Protein 3TL1 (pdb70)

CATH classification: 3.30.530.20

Nearest PDB structures (foldseek):
  3tl1-assembly2_B  TM=9.961E-01  e=1.186E-31  Streptomyces coelicolor
  3tvr-assembly1_A  TM=9.740E-01  e=3.046E-32  Streptomyces coelicolor
  2kf2-assembly1_A  TM=8.271E-01  e=2.437E-26  Streptomyces coelicolor A3(2)
  2res-assembly1_A  TM=9.601E-01  e=1.548E-21  Streptomyces glaucescens
  2rez-assembly1_A  TM=9.717E-01  e=1.647E-21  Streptomyces glaucescens

Radius of gyration: 23.08 Å; Cα contacts (8 Å, |Δi|>4): 595; chains: 2; bounding box: 75×56×44 Å

Structure (mmCIF, N/CA/C/O backbone):
data_3TL1
#
_entry.id   3TL1
#
_cell.length_a   64.517
_cell.length_b   40.488
_cell.length_c   66.806
_cell.angle_alpha   90.00
_cell.angle_beta   102.03
_cell.angle_gamma   90.00
#
_symmetry.space_group_name_H-M   'P 1 21 1'
#
loop_
_entity.id
_entity.type
_entity.pdbx_description
1 polymer 'Polyketide cyclase'
2 non-polymer 6,7,9-trihydroxy-3-methyl-1H-benzo[g]isochromen-1-one
3 non-polymer GLYCEROL
4 water water
#
loop_
_atom_site.group_PDB
_atom_site.id
_atom_site.type_symbol
_atom_site.label_atom_id
_atom_site.label_alt_id
_atom_site.label_comp_id
_atom_site.label_asym_id
_atom_site.label_entity_id
_atom_site.label_seq_id
_atom_site.pdbx_PDB_ins_code
_atom_site.Cartn_x
_atom_site.Cartn_y
_atom_site.Cartn_z
_atom_site.occupancy
_atom_site.B_iso_or_equiv
_atom_site.auth_seq_id
_atom_site.auth_comp_id
_atom_site.auth_asym_id
_atom_site.auth_atom_id
_atom_site.pdbx_PDB_model_num
ATOM 1 N N . MET A 1 1 ? -5.782 -4.551 -13.542 1.00 48.22 1 MET A N 1
ATOM 2 C CA . MET A 1 1 ? -5.159 -4.952 -14.843 1.00 48.29 1 MET A CA 1
ATOM 3 C C . MET A 1 1 ? -5.690 -6.326 -15.281 1.00 47.08 1 MET A C 1
ATOM 4 O O . MET A 1 1 ? -6.023 -7.155 -14.432 1.00 48.62 1 MET A O 1
ATOM 9 N N . ALA A 1 2 ? -5.906 -6.542 -16.573 1.00 44.91 2 ALA A N 1
ATOM 10 C CA . ALA A 1 2 ? -6.380 -5.517 -17.464 1.00 42.18 2 ALA A CA 1
ATOM 11 C C . ALA A 1 2 ? -7.750 -6.104 -17.808 1.00 39.68 2 ALA A C 1
ATOM 12 O O . ALA A 1 2 ? -8.222 -7.067 -17.110 1.00 39.79 2 ALA A O 1
ATOM 14 N N . GLY A 1 3 ? -8.395 -5.560 -18.835 1.00 35.59 3 GLY A N 1
ATOM 15 C CA . GLY A 1 3 ? -9.796 -5.861 -19.122 1.00 30.39 3 GLY A CA 1
ATOM 16 C C . GLY A 1 3 ? -10.658 -5.841 -17.859 1.00 28.46 3 GLY A C 1
ATOM 17 O O . GLY A 1 3 ? -11.418 -6.771 -17.592 1.00 25.95 3 GLY A O 1
ATOM 18 N N . HIS A 1 4 ? -10.530 -4.785 -17.054 1.00 25.85 4 HIS A N 1
ATOM 19 C CA . HIS A 1 4 ? -11.300 -4.707 -15.821 1.00 24.25 4 HIS A CA 1
ATOM 20 C C . HIS A 1 4 ? -11.669 -3.247 -15.566 1.00 23.69 4 HIS A C 1
ATOM 21 O O . HIS A 1 4 ? -10.799 -2.354 -15.593 1.00 23.75 4 HIS A O 1
ATOM 28 N N . THR A 1 5 ? -12.966 -3.021 -15.381 1.00 22.08 5 THR A N 1
ATOM 29 C CA . THR A 1 5 ? -13.450 -1.703 -14.973 1.00 20.56 5 THR A CA 1
ATOM 30 C C . THR A 1 5 ? -14.227 -1.844 -13.667 1.00 20.43 5 THR A C 1
ATOM 31 O O . THR A 1 5 ? -14.895 -2.856 -13.418 1.00 19.30 5 THR A O 1
ATOM 35 N N . ASP A 1 6 ? -14.099 -0.846 -12.820 1.00 20.09 6 ASP A N 1
ATOM 36 C CA . ASP A 1 6 ? -14.787 -0.868 -11.535 1.00 21.56 6 ASP A CA 1
ATOM 37 C C . ASP A 1 6 ? -15.128 0.594 -11.230 1.00 21.48 6 ASP A C 1
ATOM 38 O O . ASP A 1 6 ? -14.244 1.381 -10.933 1.00 22.18 6 ASP A O 1
ATOM 43 N N . ASN A 1 7 ? -16.414 0.919 -11.305 1.00 19.99 7 ASN A N 1
ATOM 44 C CA . ASN A 1 7 ? -16.906 2.283 -11.107 1.00 20.47 7 ASN A CA 1
ATOM 45 C C . ASN A 1 7 ? -18.086 2.299 -10.138 1.00 21.68 7 ASN A C 1
ATOM 46 O O . ASN A 1 7 ? -18.896 1.367 -10.126 1.00 23.11 7 ASN A O 1
ATOM 51 N N . GLU A 1 8 ? -18.181 3.365 -9.336 1.00 22.32 8 GLU A N 1
ATOM 52 C CA . GLU A 1 8 ? -19.268 3.505 -8.385 1.00 22.52 8 GLU A CA 1
ATOM 53 C C . GLU A 1 8 ? -19.721 4.947 -8.256 1.00 22.09 8 GLU A C 1
ATOM 54 O O . GLU A 1 8 ? -18.936 5.879 -8.467 1.00 21.95 8 GLU A O 1
ATOM 60 N N . ILE A 1 9 ? -20.971 5.111 -7.848 1.00 20.51 9 ILE A N 1
ATOM 61 C CA . ILE A 1 9 ? -21.554 6.420 -7.593 1.00 20.69 9 ILE A CA 1
ATOM 62 C C . ILE A 1 9 ? -22.472 6.272 -6.388 1.00 21.40 9 ILE A C 1
ATOM 63 O O . ILE A 1 9 ? -23.055 5.205 -6.164 1.00 20.95 9 ILE A O 1
ATOM 68 N N . THR A 1 10 ? -22.593 7.342 -5.615 1.00 22.00 10 THR A N 1
ATOM 69 C CA . THR A 1 10 ? -23.559 7.402 -4.523 1.00 22.78 10 THR A CA 1
ATOM 70 C C . THR A 1 10 ? -24.696 8.305 -5.005 1.00 22.29 10 THR A C 1
ATOM 71 O O . THR A 1 10 ? -24.472 9.395 -5.543 1.00 22.90 10 THR A O 1
ATOM 75 N N . ILE A 1 11 ? -25.910 7.829 -4.814 1.00 20.80 11 ILE A N 1
ATOM 76 C CA . ILE A 1 11 ? -27.121 8.497 -5.247 1.00 21.11 11 ILE A CA 1
ATOM 77 C C . ILE A 1 11 ? -27.944 8.772 -3.993 1.00 21.69 11 ILE A C 1
ATOM 78 O O . ILE A 1 11 ? -28.181 7.851 -3.202 1.00 20.42 11 ILE A O 1
ATOM 83 N N . ALA A 1 12 ? -28.322 10.038 -3.780 1.00 22.64 12 ALA A N 1
ATOM 84 C CA . ALA A 1 12 ? -29.012 10.419 -2.546 1.00 23.31 12 ALA A CA 1
ATOM 85 C C . ALA A 1 12 ? -30.515 10.153 -2.670 1.00 23.41 12 ALA A C 1
ATOM 86 O O . ALA A 1 12 ? -31.330 11.063 -2.738 1.00 24.61 12 ALA A O 1
ATOM 88 N N . ALA A 1 13 ? -30.847 8.869 -2.712 1.00 22.76 13 ALA A N 1
ATOM 89 C CA . ALA A 1 13 ? -32.202 8.389 -2.871 1.00 23.48 13 ALA A CA 1
ATOM 90 C C . ALA A 1 13 ? -32.268 7.023 -2.228 1.00 24.00 13 ALA A C 1
ATOM 91 O O . ALA A 1 13 ? -31.218 6.356 -2.072 1.00 23.36 13 ALA A O 1
ATOM 93 N N . PRO A 1 14 ? -33.478 6.575 -1.826 1.00 25.15 14 PRO A N 1
ATOM 94 C CA . PRO A 1 14 ? -33.493 5.267 -1.191 1.00 26.07 14 PRO A CA 1
ATOM 95 C C . PRO A 1 14 ? -33.270 4.098 -2.157 1.00 26.08 14 PRO A C 1
ATOM 96 O O . PRO A 1 14 ? -33.498 4.220 -3.381 1.00 24.66 14 PRO A O 1
ATOM 100 N N . MET A 1 15 ? -32.799 2.993 -1.591 1.00 25.74 15 MET A N 1
ATOM 101 C CA . MET A 1 15 ? -32.525 1.775 -2.354 1.00 26.35 15 MET A CA 1
ATOM 102 C C . MET A 1 15 ? -33.664 1.380 -3.313 1.00 25.81 15 MET A C 1
ATOM 103 O O . MET A 1 15 ? -33.407 1.078 -4.490 1.00 24.69 15 MET A O 1
ATOM 108 N N . GLU A 1 16 ? -34.913 1.356 -2.833 1.00 26.55 16 GLU A N 1
ATOM 109 C CA . GLU A 1 16 ? -36.028 0.896 -3.676 1.00 27.98 16 GLU A CA 1
ATOM 110 C C . GLU A 1 16 ? -36.119 1.698 -4.981 1.00 26.76 16 GLU A C 1
ATOM 111 O O . GLU A 1 16 ? -36.164 1.120 -6.076 1.00 26.74 16 GLU A O 1
ATOM 117 N N . LEU A 1 17 ? -36.152 3.029 -4.856 1.00 24.71 17 LEU A N 1
ATOM 118 C CA . LEU A 1 17 ? -36.180 3.908 -6.034 1.00 24.16 17 LEU A CA 1
ATOM 119 C C . LEU A 1 17 ? -34.975 3.700 -6.963 1.00 23.39 17 LEU A C 1
ATOM 120 O O . LEU A 1 17 ? -35.164 3.635 -8.170 1.00 23.40 17 LEU A O 1
ATOM 125 N N . VAL A 1 18 ? -33.761 3.600 -6.405 1.00 23.20 18 VAL A N 1
ATOM 126 C CA . VAL A 1 18 ? -32.546 3.504 -7.232 1.00 21.96 18 VAL A CA 1
ATOM 127 C C . VAL A 1 18 ? -32.579 2.181 -7.964 1.00 21.85 18 VAL A C 1
ATOM 128 O O . VAL A 1 18 ? -32.348 2.123 -9.183 1.00 22.22 18 VAL A O 1
ATOM 132 N N . TRP A 1 19 ? -32.863 1.126 -7.226 1.00 21.11 19 TRP A N 1
ATOM 133 C CA . TRP A 1 19 ? -33.009 -0.214 -7.827 1.00 22.16 19 TRP A CA 1
ATOM 134 C C . TRP A 1 19 ? -34.065 -0.250 -8.925 1.00 22.45 19 TRP A C 1
ATOM 135 O O . TRP A 1 19 ? -33.792 -0.727 -10.040 1.00 22.75 19 TRP A O 1
ATOM 146 N N . ASN A 1 20 ? -35.273 0.242 -8.639 1.00 23.30 20 ASN A N 1
ATOM 147 C CA . ASN A 1 20 ? -36.363 0.195 -9.641 1.00 24.34 20 ASN A CA 1
ATOM 148 C C . ASN A 1 20 ? -36.032 0.965 -10.907 1.00 24.55 20 ASN A C 1
ATOM 149 O O . ASN A 1 20 ? -36.218 0.457 -12.008 1.00 24.10 20 ASN A O 1
ATOM 154 N N . MET A 1 21 ? -35.552 2.196 -10.752 1.00 24.36 21 MET A N 1
ATOM 155 C CA . MET A 1 21 ? -35.301 3.041 -11.905 1.00 25.40 21 MET A CA 1
ATOM 156 C C . MET A 1 21 ? -34.154 2.485 -12.765 1.00 24.22 21 MET A C 1
ATOM 157 O O . MET A 1 21 ? -34.274 2.454 -13.997 1.00 23.94 21 MET A O 1
ATOM 162 N N . THR A 1 22 ? -33.089 2.009 -12.130 1.00 21.68 22 THR A N 1
ATOM 163 C CA . THR A 1 22 ? -31.911 1.528 -12.870 1.00 22.15 22 THR A CA 1
ATOM 164 C C . THR A 1 22 ? -32.150 0.167 -13.527 1.00 22.90 22 THR A C 1
ATOM 165 O O . THR A 1 22 ? -31.448 -0.200 -14.476 1.00 21.74 22 THR A O 1
ATOM 169 N N . ASN A 1 23 ? -33.113 -0.588 -13.006 1.00 22.86 23 ASN A N 1
ATOM 170 C CA . ASN A 1 23 ? -33.423 -1.886 -13.591 1.00 25.10 23 ASN A CA 1
ATOM 171 C C . ASN A 1 23 ? -34.649 -1.869 -14.498 1.00 25.79 23 ASN A C 1
ATOM 172 O O . ASN A 1 23 ? -35.088 -2.921 -14.974 1.00 26.83 23 ASN A O 1
ATOM 177 N N . ASP A 1 24 ? -35.190 -0.680 -14.760 1.00 26.93 24 ASP A N 1
ATOM 178 C CA . ASP A 1 24 ? -36.347 -0.536 -15.665 1.00 29.15 24 ASP A CA 1
ATOM 179 C C . ASP A 1 24 ? -35.812 -0.362 -17.078 1.00 29.47 24 ASP A C 1
ATOM 180 O O . ASP A 1 24 ? -35.790 0.756 -17.617 1.00 28.88 24 ASP A O 1
ATOM 185 N N . ILE A 1 25 ? -35.407 -1.475 -17.675 1.00 30.41 25 ILE A N 1
ATOM 186 C CA . ILE A 1 25 ? -34.574 -1.397 -18.888 1.00 32.22 25 ILE A CA 1
ATOM 187 C C . ILE A 1 25 ? -35.276 -0.801 -20.123 1.00 32.72 25 ILE A C 1
ATOM 188 O O . ILE A 1 25 ? -34.645 -0.116 -20.925 1.00 32.71 25 ILE A O 1
ATOM 193 N N . GLU A 1 26 ? -36.571 -1.050 -20.258 1.00 34.14 26 GLU A N 1
ATOM 194 C CA . GLU A 1 26 ? -37.347 -0.422 -21.344 1.00 36.31 26 GLU A CA 1
ATOM 195 C C . GLU A 1 26 ? -37.366 1.105 -21.241 1.00 35.58 26 GLU A C 1
ATOM 196 O O . GLU A 1 26 ? -37.576 1.799 -22.241 1.00 36.12 26 GLU A O 1
ATOM 202 N N . LYS A 1 27 ? -37.122 1.633 -20.043 1.00 34.36 27 LYS A N 1
ATOM 203 C CA . LYS A 1 27 ? -36.972 3.080 -19.904 1.00 33.13 27 LYS A CA 1
ATOM 204 C C . LYS A 1 27 ? -35.525 3.564 -19.911 1.00 31.07 27 LYS A C 1
ATOM 205 O O . LYS A 1 27 ? -35.287 4.760 -19.780 1.00 29.57 27 LYS A O 1
ATOM 211 N N . TRP A 1 28 ? -34.565 2.650 -20.112 1.00 28.74 28 TRP A N 1
ATOM 212 C CA . TRP A 1 28 ? -33.156 3.063 -20.239 1.00 27.46 28 TRP A CA 1
ATOM 213 C C . TRP A 1 28 ? -32.899 4.186 -21.252 1.00 27.49 28 TRP A C 1
ATOM 214 O O . TRP A 1 28 ? -32.102 5.063 -20.968 1.00 27.74 28 TRP A O 1
ATOM 225 N N . PRO A 1 29 ? -33.542 4.143 -22.445 1.00 27.97 29 PRO A N 1
ATOM 226 C CA . PRO A 1 29 ? -33.286 5.218 -23.393 1.00 28.84 29 PRO A CA 1
ATOM 227 C C . PRO A 1 29 ? -33.629 6.605 -22.812 1.00 29.39 29 PRO A C 1
ATOM 228 O O . PRO A 1 29 ? -33.098 7.589 -23.261 1.00 29.79 29 PRO A O 1
ATOM 232 N N . GLY A 1 30 ? -34.534 6.679 -21.841 1.00 29.90 30 GLY A N 1
ATOM 233 C CA . GLY A 1 30 ? -34.867 7.979 -21.225 1.00 30.82 30 GLY A CA 1
ATOM 234 C C . GLY A 1 30 ? -33.978 8.336 -20.032 1.00 31.21 30 GLY A C 1
ATOM 235 O O . GLY A 1 30 ? -33.967 9.497 -19.597 1.00 32.76 30 GLY A O 1
ATOM 236 N N . LEU A 1 31 ? -33.287 7.341 -19.469 1.00 29.45 31 LEU A N 1
ATOM 237 C CA . LEU A 1 31 ? -32.459 7.530 -18.266 1.00 28.96 31 LEU A CA 1
ATOM 238 C C . LEU A 1 31 ? -30.964 7.646 -18.606 1.00 27.75 31 LEU A C 1
ATOM 239 O O . LEU A 1 31 ? -30.254 8.544 -18.122 1.00 26.77 31 LEU A O 1
ATOM 244 N N . PHE A 1 32 ? -30.475 6.691 -19.396 1.00 26.87 32 PHE A N 1
ATOM 245 C CA . PHE A 1 32 ? -29.139 6.778 -19.931 1.00 25.85 32 PHE A CA 1
ATOM 246 C C . PHE A 1 32 ? -29.183 7.777 -21.081 1.00 25.28 32 PHE A C 1
ATOM 247 O O . PHE A 1 32 ? -30.256 8.041 -21.623 1.00 26.24 32 PHE A O 1
ATOM 255 N N . SER A 1 33 ? -28.026 8.304 -21.459 1.00 25.14 33 SER A N 1
ATOM 256 C CA . SER A 1 33 ? -27.900 9.059 -22.692 1.00 26.61 33 SER A CA 1
ATOM 257 C C . SER A 1 33 ? -27.041 8.363 -23.717 1.00 26.66 33 SER A C 1
ATOM 258 O O . SER A 1 33 ? -26.922 8.878 -24.836 1.00 27.17 33 SER A O 1
ATOM 261 N N . GLU A 1 34 ? -26.468 7.203 -23.389 1.00 25.84 34 GLU A N 1
ATOM 262 C CA . GLU A 1 34 ? -25.538 6.554 -24.352 1.00 26.26 34 GLU A CA 1
ATOM 263 C C . GLU A 1 34 ? -26.182 5.608 -25.390 1.00 25.69 34 GLU A C 1
ATOM 264 O O . GLU A 1 34 ? -25.521 5.205 -26.347 1.00 25.48 34 GLU A O 1
ATOM 270 N N . TYR A 1 35 ? -27.451 5.252 -25.225 1.00 25.23 35 TYR A N 1
ATOM 271 C CA . TYR A 1 35 ? -28.074 4.269 -26.145 1.00 25.88 35 TYR A CA 1
ATOM 272 C C . TYR A 1 35 ? -29.041 4.917 -27.110 1.00 26.87 35 TYR A C 1
ATOM 273 O O . TYR A 1 35 ? -29.935 5.677 -26.687 1.00 27.63 35 TYR A O 1
ATOM 282 N N . ALA A 1 36 ? -28.853 4.605 -28.393 1.00 26.09 36 ALA A N 1
ATOM 283 C CA . ALA A 1 36 ? -29.823 4.931 -29.431 1.00 27.46 36 ALA A CA 1
ATOM 284 C C . ALA A 1 36 ? -31.091 4.163 -29.177 1.00 27.25 36 ALA A C 1
ATOM 285 O O . ALA A 1 36 ? -32.179 4.690 -29.379 1.00 29.31 36 ALA A O 1
ATOM 287 N N . SER A 1 37 ? -30.971 2.917 -28.722 1.00 26.98 37 SER A N 1
ATOM 288 C CA . SER A 1 37 ? -32.145 2.111 -28.455 1.00 26.73 37 SER A CA 1
ATOM 289 C C . SER A 1 37 ? -31.872 0.900 -27.547 1.00 26.15 37 SER A C 1
ATOM 290 O O . SER A 1 37 ? -30.747 0.428 -27.445 1.00 25.21 37 SER A O 1
ATOM 293 N N . VAL A 1 38 ? -32.934 0.416 -26.916 1.00 26.62 38 VAL A N 1
ATOM 294 C CA . VAL A 1 38 ? -32.908 -0.770 -26.046 1.00 28.12 38 VAL A CA 1
ATOM 295 C C . VAL A 1 38 ? -34.151 -1.569 -26.400 1.00 29.83 38 VAL A C 1
ATOM 296 O O . VAL A 1 38 ? -35.247 -1.055 -26.310 1.00 29.90 38 VAL A O 1
ATOM 300 N N . GLU A 1 39 ? -33.985 -2.819 -26.809 1.00 30.32 39 GLU A N 1
ATOM 301 C CA . GLU A 1 39 ? -35.127 -3.663 -27.099 1.00 32.27 39 GLU A CA 1
ATOM 302 C C . GLU A 1 39 ? -35.080 -4.901 -26.254 1.00 31.24 39 GLU A C 1
ATOM 303 O O . GLU A 1 39 ? -34.079 -5.611 -26.249 1.00 30.92 39 GLU A O 1
ATOM 309 N N . VAL A 1 40 ? -36.174 -5.191 -25.565 1.00 31.36 40 VAL A N 1
ATOM 310 C CA . VAL A 1 40 ? -36.248 -6.439 -24.804 1.00 31.00 40 VAL A CA 1
ATOM 311 C C . VAL A 1 40 ? -36.676 -7.521 -25.783 1.00 31.79 40 VAL A C 1
ATOM 312 O O . VAL A 1 40 ? -37.725 -7.402 -26.392 1.00 32.34 40 VAL A O 1
ATOM 316 N N . LEU A 1 41 ? -35.859 -8.557 -25.937 1.00 32.35 41 LEU A N 1
ATOM 317 C CA . LEU A 1 41 ? -36.104 -9.612 -26.934 1.00 33.61 41 LEU A CA 1
ATOM 318 C C . LEU A 1 41 ? -36.773 -10.826 -26.321 1.00 35.46 41 LEU A C 1
ATOM 319 O O . LEU A 1 41 ? -37.434 -11.603 -27.021 1.00 34.75 41 LEU A O 1
ATOM 324 N N . GLY A 1 42 ? -36.604 -10.992 -25.012 1.00 36.91 42 GLY A N 1
ATOM 325 C CA . GLY A 1 42 ? -37.208 -12.123 -24.329 1.00 39.67 42 GLY A CA 1
ATOM 326 C C . GLY A 1 42 ? -37.060 -12.023 -22.842 1.00 41.52 42 GLY A C 1
ATOM 327 O O . GLY A 1 42 ? -36.226 -11.263 -22.336 1.00 40.70 42 GLY A O 1
ATOM 328 N N . ARG A 1 43 ? -37.895 -12.790 -22.143 1.00 43.58 43 ARG A N 1
ATOM 329 C CA . ARG A 1 43 ? -37.736 -13.013 -20.712 1.00 46.60 43 ARG A CA 1
ATOM 330 C C . ARG A 1 43 ? -38.095 -14.458 -20.447 1.00 47.78 43 ARG A C 1
ATOM 331 O O . ARG A 1 43 ? -39.224 -14.866 -20.702 1.00 48.23 43 ARG A O 1
ATOM 339 N N . ASP A 1 44 ? -37.154 -15.245 -19.949 1.00 49.40 44 ASP A N 1
ATOM 340 C CA . ASP A 1 44 ? -37.581 -16.475 -19.314 1.00 51.20 44 ASP A CA 1
ATOM 341 C C . ASP A 1 44 ? -38.081 -16.025 -17.922 1.00 51.74 44 ASP A C 1
ATOM 342 O O . ASP A 1 44 ? -38.500 -14.863 -17.785 1.00 52.37 44 ASP A O 1
ATOM 347 N N . ASP A 1 45 ? -38.090 -16.878 -16.903 1.00 52.04 45 ASP A N 1
ATOM 348 C CA . ASP A 1 45 ? -38.555 -16.401 -15.589 1.00 52.23 45 ASP A CA 1
ATOM 349 C C . ASP A 1 45 ? -37.710 -15.229 -15.059 1.00 51.37 45 ASP A C 1
ATOM 350 O O . ASP A 1 45 ? -38.227 -14.133 -14.795 1.00 51.53 45 ASP A O 1
ATOM 355 N N . ASP A 1 46 ? -36.406 -15.464 -14.952 1.00 49.94 46 ASP A N 1
ATOM 356 C CA . ASP A 1 46 ? -35.502 -14.593 -14.211 1.00 48.18 46 ASP A CA 1
ATOM 357 C C . ASP A 1 46 ? -34.569 -13.780 -15.120 1.00 45.86 46 ASP A C 1
ATOM 358 O O . ASP A 1 46 ? -34.083 -12.694 -14.748 1.00 45.54 46 ASP A O 1
ATOM 363 N N . LYS A 1 47 ? -34.330 -14.327 -16.306 1.00 42.11 47 LYS A N 1
ATOM 364 C CA . LYS A 1 47 ? -33.281 -13.839 -17.188 1.00 39.79 47 LYS A CA 1
ATOM 365 C C . LYS A 1 47 ? -33.908 -13.059 -18.314 1.00 37.22 47 LYS A C 1
ATOM 366 O O . LYS A 1 47 ? -34.782 -13.573 -19.020 1.00 37.45 47 LYS A O 1
ATOM 372 N N . VAL A 1 48 ? -33.455 -11.821 -18.485 1.00 34.97 48 VAL A N 1
ATOM 373 C CA . VAL A 1 48 ? -33.954 -10.945 -19.534 1.00 31.40 48 VAL A CA 1
ATOM 374 C C . VAL A 1 48 ? -32.899 -10.760 -20.638 1.00 30.11 48 VAL A C 1
ATOM 375 O O . VAL A 1 48 ? -31.757 -10.396 -20.368 1.00 29.50 48 VAL A O 1
ATOM 379 N N . THR A 1 49 ? -33.315 -11.017 -21.875 1.00 28.53 49 THR A N 1
ATOM 380 C CA . THR A 1 49 ? -32.462 -10.904 -23.052 1.00 27.12 49 THR A CA 1
ATOM 381 C C . THR A 1 49 ? -32.881 -9.641 -23.806 1.00 26.54 49 THR A C 1
ATOM 382 O O . THR A 1 49 ? -34.064 -9.395 -24.035 1.00 26.23 49 THR A O 1
ATOM 386 N N . PHE A 1 50 ? -31.898 -8.844 -24.186 1.00 25.06 50 PHE A N 1
ATOM 387 C CA . PHE A 1 50 ? -32.171 -7.535 -24.730 1.00 25.41 50 PHE A CA 1
ATOM 388 C C . PHE A 1 50 ? -31.040 -7.076 -25.648 1.00 24.03 50 PHE A C 1
ATOM 389 O O . PHE A 1 50 ? -29.887 -7.473 -25.491 1.00 25.18 50 PHE A O 1
ATOM 397 N N . ARG A 1 51 ? -31.400 -6.233 -26.599 1.00 24.49 51 ARG A N 1
ATOM 398 C CA . ARG A 1 51 ? -30.415 -5.647 -27.521 1.00 23.57 51 ARG A CA 1
ATOM 399 C C . ARG A 1 51 ? -30.141 -4.192 -27.173 1.00 23.54 51 ARG A C 1
ATOM 400 O O . ARG A 1 51 ? -31.061 -3.397 -26.961 1.00 22.68 51 ARG A O 1
ATOM 408 N N . LEU A 1 52 ? -28.862 -3.870 -27.051 1.00 21.74 52 LEU A N 1
ATOM 409 C CA . LEU A 1 52 ? -28.461 -2.476 -26.878 1.00 22.04 52 LEU A CA 1
ATOM 410 C C . LEU A 1 52 ? -27.821 -1.969 -28.137 1.00 21.90 52 LEU A C 1
ATOM 411 O O . LEU A 1 52 ? -27.030 -2.673 -28.754 1.00 22.92 52 LEU A O 1
ATOM 416 N N . THR A 1 53 ? -28.116 -0.721 -28.475 1.00 21.37 53 THR A N 1
ATOM 417 C CA . THR A 1 53 ? -27.463 -0.055 -29.589 1.00 21.37 53 THR A CA 1
ATOM 418 C C . THR A 1 53 ? -26.980 1.299 -29.105 1.00 21.17 53 THR A C 1
ATOM 419 O O . THR A 1 53 ? -27.772 2.102 -28.627 1.00 22.45 53 THR A O 1
ATOM 423 N N . MET A 1 54 ? -25.679 1.523 -29.185 1.00 21.19 54 MET A N 1
ATOM 424 C CA . MET A 1 54 ? -25.095 2.783 -28.734 1.00 22.30 54 MET A CA 1
ATOM 425 C C . MET A 1 54 ? -25.203 3.846 -29.804 1.00 22.53 54 MET A C 1
ATOM 426 O O . MET A 1 54 ? -25.361 3.527 -30.988 1.00 22.21 54 MET A O 1
ATOM 431 N N . HIS A 1 55 ? -25.119 5.112 -29.390 1.00 22.51 55 HIS A N 1
ATOM 432 C CA . HIS A 1 55 ? -24.893 6.189 -30.343 1.00 22.19 55 HIS A CA 1
ATOM 433 C C . HIS A 1 55 ? -23.484 6.016 -30.969 1.00 22.83 55 HIS A C 1
ATOM 434 O O . HIS A 1 55 ? -22.623 5.350 -30.372 1.00 21.58 55 HIS A O 1
ATOM 441 N N . PRO A 1 56 ? -23.245 6.602 -32.171 1.00 22.38 56 PRO A N 1
ATOM 442 C CA . PRO A 1 56 ? -21.939 6.402 -32.815 1.00 23.71 56 PRO A CA 1
ATOM 443 C C . PRO A 1 56 ? -20.739 6.760 -31.952 1.00 24.89 56 PRO A C 1
ATOM 444 O O . PRO A 1 56 ? -20.778 7.756 -31.221 1.00 25.63 56 PRO A O 1
ATOM 448 N N . ASP A 1 57 ? -19.702 5.931 -32.003 1.00 26.17 57 ASP A N 1
ATOM 449 C CA . ASP A 1 57 ? -18.492 6.185 -31.211 1.00 27.94 57 ASP A CA 1
ATOM 450 C C . ASP A 1 57 ? -17.614 7.260 -31.873 1.00 29.26 57 ASP A C 1
ATOM 451 O O . ASP A 1 57 ? -18.071 7.968 -32.794 1.00 27.99 57 ASP A O 1
ATOM 456 N N . ALA A 1 58 ? -16.366 7.373 -31.424 1.00 29.75 58 ALA A N 1
ATOM 457 C CA . ALA A 1 58 ? -15.502 8.497 -31.840 1.00 31.17 58 ALA A CA 1
ATOM 458 C C . ALA A 1 58 ? -15.102 8.353 -33.292 1.00 31.67 58 ALA A C 1
ATOM 459 O O . ALA A 1 58 ? -14.689 9.332 -33.928 1.00 31.45 58 ALA A O 1
ATOM 461 N N . ASP A 1 59 ? -15.220 7.119 -33.800 1.00 32.36 59 ASP A N 1
ATOM 462 C CA . ASP A 1 59 ? -14.910 6.791 -35.178 1.00 32.52 59 ASP A CA 1
ATOM 463 C C . ASP A 1 59 ? -16.148 6.758 -36.056 1.00 32.49 59 ASP A C 1
ATOM 464 O O . ASP A 1 59 ? -16.046 6.517 -37.264 1.00 33.16 59 ASP A O 1
ATOM 469 N N . GLY A 1 60 ? -17.311 7.015 -35.449 1.00 31.07 60 GLY A N 1
ATOM 470 C CA . GLY A 1 60 ? -18.592 7.035 -36.159 1.00 29.43 60 GLY A CA 1
ATOM 471 C C . GLY A 1 60 ? -19.247 5.679 -36.276 1.00 29.31 60 GLY A C 1
ATOM 472 O O . GLY A 1 60 ? -20.249 5.537 -36.976 1.00 28.27 60 GLY A O 1
ATOM 473 N N . LYS A 1 61 ? -18.677 4.698 -35.562 1.00 28.43 61 LYS A N 1
ATOM 474 C CA . LYS A 1 61 ? -19.131 3.318 -35.558 1.00 28.49 61 LYS A CA 1
ATOM 475 C C . LYS A 1 61 ? -20.279 3.153 -34.567 1.00 26.74 61 LYS A C 1
ATOM 476 O O . LYS A 1 61 ? -20.214 3.658 -33.468 1.00 26.61 61 LYS A O 1
ATOM 482 N N . VAL A 1 62 ? -21.303 2.407 -34.961 1.00 26.17 62 VAL A N 1
ATOM 483 C CA . VAL A 1 62 ? -22.383 2.036 -34.068 1.00 25.71 62 VAL A CA 1
ATOM 484 C C . VAL A 1 62 ? -22.148 0.616 -33.524 1.00 25.72 62 VAL A C 1
ATOM 485 O O . VAL A 1 62 ? -22.077 -0.356 -34.302 1.00 25.66 62 VAL A O 1
ATOM 489 N N . TRP A 1 63 ? -22.049 0.496 -32.201 1.00 24.82 63 TRP A N 1
ATOM 490 C CA . TRP A 1 63 ? -21.967 -0.834 -31.544 1.00 24.95 63 TRP A CA 1
ATOM 491 C C . TRP A 1 63 ? -23.362 -1.273 -31.110 1.00 24.54 63 TRP A C 1
ATOM 492 O O . TRP A 1 63 ? -24.100 -0.510 -30.465 1.00 23.57 63 TRP A O 1
ATOM 503 N N . SER A 1 64 ? -23.716 -2.509 -31.464 1.00 23.58 64 SER A N 1
ATOM 504 C CA . SER A 1 64 ? -24.997 -3.051 -31.111 1.00 23.09 64 SER A CA 1
ATOM 505 C C . SER A 1 64 ? -24.761 -4.531 -30.767 1.00 23.60 64 SER A C 1
ATOM 506 O O . SER A 1 64 ? -24.011 -5.226 -31.464 1.00 22.70 64 SER A O 1
ATOM 509 N N . TRP A 1 65 ? -25.392 -4.982 -29.692 1.00 22.08 65 TRP A N 1
ATOM 510 C CA . TRP A 1 65 ? -25.230 -6.371 -29.240 1.00 22.14 65 TRP A CA 1
ATOM 511 C C . TRP A 1 65 ? -26.405 -6.824 -28.399 1.00 21.79 65 TRP A C 1
ATOM 512 O O . TRP A 1 65 ? -27.176 -6.006 -27.918 1.00 21.80 65 TRP A O 1
ATOM 523 N N . VAL A 1 66 ? -26.462 -8.137 -28.163 1.00 22.15 66 VAL A N 1
ATOM 524 C CA . VAL A 1 66 ? -27.467 -8.762 -27.331 1.00 21.83 66 VAL A CA 1
ATOM 525 C C . VAL A 1 66 ? -26.777 -9.252 -26.045 1.00 22.45 66 VAL A C 1
ATOM 526 O O . VAL A 1 66 ? -25.686 -9.829 -26.069 1.00 21.21 66 VAL A O 1
ATOM 530 N N . SER A 1 67 ? -27.437 -8.976 -24.924 1.00 23.29 67 SER A N 1
ATOM 531 C CA . SER A 1 67 ? -26.971 -9.354 -23.617 1.00 24.55 67 SER A CA 1
ATOM 532 C C . SER A 1 67 ? -28.081 -10.046 -22.880 1.00 23.57 67 SER A C 1
ATOM 533 O O . SER A 1 67 ? -29.241 -9.920 -23.228 1.00 23.75 67 SER A O 1
ATOM 536 N N . GLU A 1 68 ? -27.711 -10.791 -21.851 1.00 24.79 68 GLU A N 1
ATOM 537 C CA . GLU A 1 68 ? -28.699 -11.401 -20.979 1.00 26.66 68 GLU A CA 1
ATOM 538 C C . GLU A 1 68 ? -28.349 -10.980 -19.579 1.00 25.09 68 GLU A C 1
ATOM 539 O O . GLU A 1 68 ? -27.170 -10.977 -19.216 1.00 24.73 68 GLU A O 1
ATOM 545 N N . ARG A 1 69 ? -29.357 -10.664 -18.776 1.00 25.04 69 ARG A N 1
ATOM 546 C CA . ARG A 1 69 ? -29.071 -10.240 -17.393 1.00 24.75 69 ARG A CA 1
ATOM 547 C C . ARG A 1 69 ? -30.069 -10.879 -16.434 1.00 24.96 69 ARG A C 1
ATOM 548 O O . ARG A 1 69 ? -31.232 -11.151 -16.806 1.00 24.29 69 ARG A O 1
ATOM 556 N N . VAL A 1 70 ? -29.605 -11.139 -15.217 1.00 25.03 70 VAL A N 1
ATOM 557 C CA . VAL A 1 70 ? -30.458 -11.581 -14.138 1.00 26.13 70 VAL A CA 1
ATOM 558 C C . VAL A 1 70 ? -30.338 -10.547 -13.012 1.00 26.26 70 VAL A C 1
ATOM 559 O O . VAL A 1 70 ? -29.253 -10.345 -12.479 1.00 27.66 70 VAL A O 1
ATOM 563 N N . ALA A 1 71 ? -31.437 -9.885 -12.663 1.00 27.18 71 ALA A N 1
ATOM 564 C CA . ALA A 1 71 ? -31.397 -8.922 -11.551 1.00 26.69 71 ALA A CA 1
ATOM 565 C C . ALA A 1 71 ? -32.072 -9.552 -10.353 1.00 27.27 71 ALA A C 1
ATOM 566 O O . ALA A 1 71 ? -33.182 -10.040 -10.460 1.00 28.56 71 ALA A O 1
ATOM 568 N N . ASP A 1 72 ? -31.412 -9.541 -9.210 1.00 25.38 72 ASP A N 1
ATOM 569 C CA . ASP A 1 72 ? -31.941 -10.250 -8.052 1.00 26.30 72 ASP A CA 1
ATOM 570 C C . ASP A 1 72 ? -32.165 -9.210 -6.961 1.00 25.58 72 ASP A C 1
ATOM 571 O O . ASP A 1 72 ? -31.197 -8.707 -6.408 1.00 23.39 72 ASP A O 1
ATOM 576 N N . PRO A 1 73 ? -33.431 -8.863 -6.670 1.00 25.62 73 PRO A N 1
ATOM 577 C CA . PRO A 1 73 ? -33.588 -7.736 -5.763 1.00 26.53 73 PRO A CA 1
ATOM 578 C C . PRO A 1 73 ? -33.269 -8.074 -4.325 1.00 27.05 73 PRO A C 1
ATOM 579 O O . PRO A 1 73 ? -33.118 -7.171 -3.527 1.00 28.66 73 PRO A O 1
ATOM 583 N N . VAL A 1 74 ? -33.119 -9.355 -4.005 1.00 27.19 74 VAL A N 1
ATOM 584 C CA . VAL A 1 74 ? -32.916 -9.766 -2.606 1.00 27.60 74 VAL A CA 1
ATOM 585 C C . VAL A 1 74 ? -31.494 -9.465 -2.178 1.00 26.75 74 VAL A C 1
ATOM 586 O O . VAL A 1 74 ? -31.264 -8.921 -1.087 1.00 27.47 74 VAL A O 1
ATOM 590 N N . THR A 1 75 ? -30.543 -9.772 -3.063 1.00 25.80 75 THR A N 1
ATOM 591 C CA . THR A 1 75 ? -29.154 -9.466 -2.833 1.00 25.19 75 THR A CA 1
ATOM 592 C C . THR A 1 75 ? -28.748 -8.123 -3.430 1.00 23.52 75 THR A C 1
ATOM 593 O O . THR A 1 75 ? -27.614 -7.675 -3.194 1.00 22.53 75 THR A O 1
ATOM 597 N N . ARG A 1 76 ? -29.670 -7.474 -4.152 1.00 22.51 76 ARG A N 1
ATOM 598 C CA . ARG A 1 76 ? -29.387 -6.205 -4.840 1.00 21.00 76 ARG A CA 1
ATOM 599 C C . ARG A 1 76 ? -28.140 -6.350 -5.720 1.00 20.74 76 ARG A C 1
ATOM 600 O O . ARG A 1 76 ? -27.206 -5.532 -5.672 1.00 21.50 76 ARG A O 1
ATOM 608 N N . THR A 1 77 ? -28.117 -7.416 -6.517 1.00 21.45 77 THR A N 1
ATOM 609 C CA . THR A 1 77 ? -27.035 -7.617 -7.478 1.00 21.15 77 THR A CA 1
ATOM 610 C C . THR A 1 77 ? -27.649 -7.922 -8.851 1.00 21.50 77 THR A C 1
ATOM 611 O O . THR A 1 77 ? -28.766 -8.443 -8.947 1.00 20.90 77 THR A O 1
ATOM 615 N N . VAL A 1 78 ? -26.922 -7.580 -9.912 1.00 20.84 78 VAL A N 1
ATOM 616 C CA . VAL A 1 78 ? -27.329 -7.891 -11.280 1.00 21.27 78 VAL A CA 1
ATOM 617 C C . VAL A 1 78 ? -26.095 -8.528 -11.936 1.00 22.07 78 VAL A C 1
ATOM 618 O O . VAL A 1 78 ? -24.964 -8.072 -11.743 1.00 21.86 78 VAL A O 1
ATOM 622 N N . ARG A 1 79 ? -26.289 -9.611 -12.679 1.00 22.89 79 ARG A N 1
ATOM 623 C CA . ARG A 1 79 ? -25.187 -10.148 -13.452 1.00 25.22 79 ARG A CA 1
ATOM 624 C C . ARG A 1 79 ? -25.634 -10.178 -14.901 1.00 24.05 79 ARG A C 1
ATOM 625 O O . ARG A 1 79 ? -26.769 -10.561 -15.208 1.00 24.02 79 ARG A O 1
ATOM 633 N N . ALA A 1 80 ? -24.744 -9.772 -15.789 1.00 24.04 80 ALA A N 1
ATOM 634 C CA . ALA A 1 80 ? -25.061 -9.753 -17.202 1.00 24.98 80 ALA A CA 1
ATOM 635 C C . ALA A 1 80 ? -23.879 -10.325 -18.002 1.00 24.98 80 ALA A C 1
ATOM 636 O O . ALA A 1 80 ? -22.738 -10.340 -17.545 1.00 24.53 80 ALA A O 1
ATOM 638 N N . GLN A 1 81 ? -24.174 -10.862 -19.174 1.00 25.76 81 GLN A N 1
ATOM 639 C CA . GLN A 1 81 ? -23.119 -11.310 -20.069 1.00 27.71 81 GLN A CA 1
ATOM 640 C C . GLN A 1 81 ? -23.595 -11.124 -21.501 1.00 26.84 81 GLN A C 1
ATOM 641 O O . GLN A 1 81 ? -24.791 -10.980 -21.758 1.00 26.30 81 GLN A O 1
ATOM 647 N N . ARG A 1 82 ? -22.646 -11.098 -22.420 1.00 27.39 82 ARG A N 1
ATOM 648 C CA . ARG A 1 82 ? -22.929 -10.949 -23.836 1.00 27.23 82 ARG A CA 1
ATOM 649 C C . ARG A 1 82 ? -23.327 -12.314 -24.366 1.00 27.92 82 ARG A C 1
ATOM 650 O O . ARG A 1 82 ? -22.640 -13.306 -24.096 1.00 28.74 82 ARG A O 1
ATOM 658 N N . VAL A 1 83 ? -24.433 -12.353 -25.102 1.00 26.78 83 VAL A N 1
ATOM 659 C CA . VAL A 1 83 ? -24.983 -13.594 -25.676 1.00 27.63 83 VAL A CA 1
ATOM 660 C C . VAL A 1 83 ? -24.090 -14.088 -26.845 1.00 27.68 83 VAL A C 1
ATOM 661 O O . VAL A 1 83 ? -23.812 -15.286 -26.981 1.00 28.82 83 VAL A O 1
ATOM 665 N N . GLU A 1 84 ? -23.662 -13.163 -27.697 1.00 27.27 84 GLU A N 1
ATOM 666 C CA . GLU A 1 84 ? -22.620 -13.470 -28.673 1.00 27.99 84 GLU A CA 1
ATOM 667 C C . GLU A 1 84 ? -21.429 -12.658 -28.256 1.00 27.96 84 GLU A C 1
ATOM 668 O O . GLU A 1 84 ? -21.521 -11.427 -28.123 1.00 28.05 84 GLU A O 1
ATOM 674 N N . THR A 1 85 ? -20.305 -13.340 -28.068 1.00 29.14 85 THR A N 1
ATOM 675 C CA . THR A 1 85 ? -19.098 -12.687 -27.603 1.00 29.31 85 THR A CA 1
ATOM 676 C C . THR A 1 85 ? -18.509 -11.749 -28.645 1.00 29.24 85 THR A C 1
ATOM 677 O O . THR A 1 85 ? -17.904 -10.741 -28.282 1.00 27.00 85 THR A O 1
ATOM 681 N N . GLY A 1 86 ? -18.679 -12.083 -29.938 1.00 28.42 86 GLY A N 1
ATOM 682 C CA . GLY A 1 86 ? -18.179 -11.234 -31.032 1.00 28.70 86 GLY A CA 1
ATOM 683 C C . GLY A 1 86 ? -16.691 -10.895 -31.002 1.00 27.91 86 GLY A C 1
ATOM 684 O O . GLY A 1 86 ? -15.849 -11.796 -31.052 1.00 28.21 86 GLY A O 1
ATOM 685 N N . PRO A 1 87 ? -16.353 -9.589 -30.913 1.00 27.24 87 PRO A N 1
ATOM 686 C CA . PRO A 1 87 ? -14.976 -9.158 -30.764 1.00 26.07 87 PRO A CA 1
ATOM 687 C C . PRO A 1 87 ? -14.382 -9.498 -29.369 1.00 25.07 87 PRO A C 1
ATOM 688 O O . PRO A 1 87 ? -13.180 -9.409 -29.180 1.00 24.22 87 PRO A O 1
ATOM 692 N N . PHE A 1 88 ? -15.207 -9.925 -28.419 1.00 24.40 88 PHE A N 1
ATOM 693 C CA . PHE A 1 88 ? -14.705 -10.250 -27.073 1.00 23.96 88 PHE A CA 1
ATOM 694 C C . PHE A 1 88 ? -14.452 -11.745 -26.896 1.00 23.40 88 PHE A C 1
ATOM 695 O O . PHE A 1 88 ? -15.171 -12.537 -27.447 1.00 24.59 88 PHE A O 1
ATOM 703 N N . GLN A 1 89 ? -13.477 -12.130 -26.074 1.00 22.20 89 GLN A N 1
ATOM 704 C CA . GLN A 1 89 ? -13.406 -13.490 -25.563 1.00 21.52 89 GLN A CA 1
ATOM 705 C C . GLN A 1 89 ? -14.623 -13.793 -24.681 1.00 21.41 89 GLN A C 1
ATOM 706 O O . GLN A 1 89 ? -15.203 -14.881 -24.756 1.00 21.11 89 GLN A O 1
ATOM 712 N N . TYR A 1 90 ? -14.961 -12.817 -23.847 1.00 20.32 90 TYR A N 1
ATOM 713 C CA . TYR A 1 90 ? -16.146 -12.832 -23.009 1.00 21.33 90 TYR A CA 1
ATOM 714 C C . TYR A 1 90 ? -16.306 -11.437 -22.453 1.00 21.40 90 TYR A C 1
ATOM 715 O O . TYR A 1 90 ? -15.342 -10.673 -22.429 1.00 21.17 90 TYR A O 1
ATOM 724 N N . MET A 1 91 ? -17.517 -11.129 -21.989 1.00 21.64 91 MET A N 1
ATOM 725 C CA . MET A 1 91 ? -17.788 -9.861 -21.269 1.00 21.84 91 MET A CA 1
ATOM 726 C C . MET A 1 91 ? -18.727 -10.160 -20.125 1.00 21.34 91 MET A C 1
ATOM 727 O O . MET A 1 91 ? -19.863 -10.588 -20.368 1.00 21.61 91 MET A O 1
ATOM 732 N N . ASN A 1 92 ? -18.270 -9.962 -18.892 1.00 21.48 92 ASN A N 1
ATOM 733 C CA . ASN A 1 92 ? -19.090 -10.214 -17.702 1.00 22.56 92 ASN A CA 1
ATOM 734 C C . ASN A 1 92 ? -19.303 -8.919 -16.937 1.00 21.87 92 ASN A C 1
ATOM 735 O O . ASN A 1 92 ? -18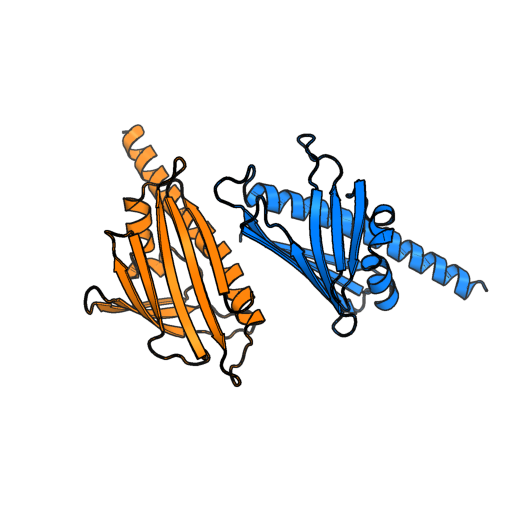.355 -8.169 -16.677 1.00 22.50 92 ASN A O 1
ATOM 740 N N . ILE A 1 93 ? -20.540 -8.665 -16.565 1.00 21.27 93 ILE A N 1
ATOM 741 C CA . ILE A 1 93 ? -20.862 -7.401 -15.920 1.00 20.83 93 ILE A CA 1
ATOM 742 C C . ILE A 1 93 ? -21.634 -7.682 -14.659 1.00 20.42 93 ILE A C 1
ATOM 743 O O . ILE A 1 93 ? -22.622 -8.433 -14.685 1.00 21.91 93 ILE A O 1
ATOM 748 N N . VAL A 1 94 ? -21.217 -7.041 -13.576 1.00 19.48 94 VAL A N 1
ATOM 749 C CA . VAL A 1 94 ? -21.917 -7.174 -12.318 1.00 19.53 94 VAL A CA 1
ATOM 750 C C . VAL A 1 94 ? -22.240 -5.764 -11.809 1.00 19.69 94 VAL A C 1
ATOM 751 O O . VAL A 1 94 ? -21.376 -4.895 -11.819 1.00 20.20 94 VAL A O 1
ATOM 755 N N . TRP A 1 95 ? -23.480 -5.569 -11.366 1.00 20.02 95 TRP A N 1
ATOM 756 C CA . TRP A 1 95 ? -23.917 -4.356 -10.683 1.00 21.17 95 TRP A CA 1
ATOM 757 C C . TRP A 1 95 ? -24.284 -4.759 -9.257 1.00 21.40 95 TRP A C 1
ATOM 758 O O . TRP A 1 95 ? -24.992 -5.764 -9.043 1.00 21.93 95 TRP A O 1
ATOM 769 N N . GLU A 1 96 ? -23.810 -3.981 -8.298 1.00 21.98 96 GLU A N 1
ATOM 770 C CA . GLU A 1 96 ? -24.090 -4.226 -6.857 1.00 22.60 96 GLU A CA 1
ATOM 771 C C . GLU A 1 96 ? -24.603 -2.921 -6.292 1.00 21.43 96 GLU A C 1
ATOM 772 O O . GLU A 1 96 ? -24.178 -1.845 -6.712 1.00 20.33 96 GLU A O 1
ATOM 778 N N . TYR A 1 97 ? -25.486 -3.026 -5.308 1.00 21.34 97 TYR A N 1
ATOM 779 C CA . TYR A 1 97 ? -25.949 -1.838 -4.607 1.00 19.66 97 TYR A CA 1
ATOM 780 C C . TYR A 1 97 ? -25.902 -2.042 -3.099 1.00 19.93 97 TYR A C 1
ATOM 781 O O . TYR A 1 97 ? -26.107 -3.174 -2.589 1.00 20.01 97 TYR A O 1
ATOM 790 N N . ALA A 1 98 ? -25.670 -0.942 -2.387 1.00 20.15 98 ALA A N 1
ATOM 791 C CA . ALA A 1 98 ? -25.783 -0.970 -0.915 1.00 21.47 98 ALA A CA 1
ATOM 792 C C . ALA A 1 98 ? -26.280 0.361 -0.340 1.00 23.10 98 ALA A C 1
ATOM 793 O O . ALA A 1 98 ? -26.264 1.410 -1.006 1.00 22.19 98 ALA A O 1
ATOM 795 N N . GLU A 1 99 ? -26.761 0.309 0.897 1.00 24.21 99 GLU A N 1
ATOM 796 C CA . GLU A 1 99 ? -27.163 1.545 1.577 1.00 28.53 99 GLU A CA 1
ATOM 797 C C . GLU A 1 99 ? -25.998 2.099 2.376 1.00 28.85 99 GLU A C 1
ATOM 798 O O . GLU A 1 99 ? -25.215 1.343 2.964 1.00 28.63 99 GLU A O 1
ATOM 804 N N . THR A 1 100 ? -25.833 3.421 2.339 1.00 30.13 100 THR A N 1
ATOM 805 C CA . THR A 1 100 ? -24.795 4.079 3.132 1.00 31.20 100 THR A CA 1
ATOM 806 C C . THR A 1 100 ? -25.453 5.305 3.707 1.00 31.71 100 THR A C 1
ATOM 807 O O . THR A 1 100 ? -26.614 5.600 3.416 1.00 30.73 100 THR A O 1
ATOM 811 N N . ALA A 1 101 ? -24.704 6.007 4.539 1.00 33.62 101 ALA A N 1
ATOM 812 C CA . ALA A 1 101 ? -25.193 7.176 5.222 1.00 33.99 101 ALA A CA 1
ATOM 813 C C . ALA A 1 101 ? -25.584 8.273 4.229 1.00 34.07 101 ALA A C 1
ATOM 814 O O . ALA A 1 101 ? -26.457 9.083 4.522 1.00 34.13 101 ALA A O 1
ATOM 816 N N . GLU A 1 102 ? -24.929 8.287 3.064 1.00 33.91 102 GLU A N 1
ATOM 817 C CA . GLU A 1 102 ? -25.155 9.311 2.033 1.00 34.01 102 GLU A CA 1
ATOM 818 C C . GLU A 1 102 ? -26.185 8.940 0.973 1.00 32.73 102 GLU A C 1
ATOM 819 O O . GLU A 1 102 ? -26.447 9.747 0.093 1.00 33.75 102 GLU A O 1
ATOM 825 N N . GLY A 1 103 ? -26.756 7.736 1.039 1.00 30.27 103 GLY A N 1
ATOM 826 C CA . GLY A 1 103 ? -27.726 7.271 0.060 1.00 28.27 103 GLY A CA 1
ATOM 827 C C . GLY A 1 103 ? -27.380 5.876 -0.418 1.00 27.22 103 GLY A C 1
ATOM 828 O O . GLY A 1 103 ? -26.875 5.074 0.347 1.00 27.89 103 GLY A O 1
ATOM 829 N N . THR A 1 104 ? -27.645 5.589 -1.687 1.00 25.03 104 THR A N 1
ATOM 830 C CA . THR A 1 104 ? -27.506 4.226 -2.182 1.00 21.97 104 THR A CA 1
ATOM 831 C C . THR A 1 104 ? -26.232 4.272 -3.006 1.00 21.71 104 THR A C 1
ATOM 832 O O . THR A 1 104 ? -26.108 5.148 -3.879 1.00 20.86 104 THR A O 1
ATOM 836 N N . VAL A 1 105 ? -25.273 3.400 -2.709 1.00 21.08 105 VAL A N 1
ATOM 837 C CA . VAL A 1 105 ? -24.139 3.230 -3.604 1.00 20.95 105 VAL A CA 1
ATOM 838 C C . VAL A 1 105 ? -24.472 2.190 -4.686 1.00 20.15 105 VAL A C 1
ATOM 839 O O . VAL A 1 105 ? -25.020 1.120 -4.407 1.00 19.21 105 VAL A O 1
ATOM 843 N N . MET A 1 106 ? -24.140 2.505 -5.935 1.00 19.37 106 MET A N 1
ATOM 844 C CA . MET A 1 106 ? -24.275 1.537 -7.001 1.00 19.32 106 MET A CA 1
ATOM 845 C C . MET A 1 106 ? -22.889 1.370 -7.598 1.00 19.22 106 MET A C 1
ATOM 846 O O . MET A 1 106 ? -22.236 2.381 -7.918 1.00 17.93 106 MET A O 1
ATOM 851 N N . ARG A 1 107 ? -22.445 0.109 -7.757 1.00 17.55 107 ARG A N 1
ATOM 852 C CA . ARG A 1 107 ? -21.106 -0.197 -8.293 1.00 19.90 107 ARG A CA 1
ATOM 853 C C . ARG A 1 107 ? -21.269 -1.049 -9.522 1.00 18.32 107 ARG A C 1
ATOM 854 O O . ARG A 1 107 ? -22.087 -1.986 -9.518 1.00 18.55 107 ARG A O 1
ATOM 862 N N . TRP A 1 108 ? -20.511 -0.722 -10.568 1.00 17.80 108 TRP A N 1
ATOM 863 C CA . TRP A 1 108 ? -20.587 -1.406 -11.837 1.00 18.28 108 TRP A CA 1
ATOM 864 C C . TRP A 1 108 ? -19.198 -1.959 -12.111 1.00 17.68 108 TRP A C 1
ATOM 865 O O . TRP A 1 108 ? -18.215 -1.221 -12.151 1.00 18.81 108 TRP A O 1
ATOM 876 N N . THR A 1 109 ? -19.119 -3.263 -12.333 1.00 18.47 109 THR A N 1
ATOM 877 C CA . THR A 1 109 ? -17.843 -3.921 -12.608 1.00 18.96 109 THR A CA 1
ATOM 878 C C . THR A 1 109 ? -17.960 -4.668 -13.905 1.00 19.18 109 THR A C 1
ATOM 879 O O . THR A 1 109 ? -18.984 -5.324 -14.139 1.00 19.52 109 THR A O 1
ATOM 883 N N . GLN A 1 110 ? -16.943 -4.585 -14.761 1.00 19.45 110 GLN A N 1
ATOM 884 C CA . GLN A 1 110 ? -16.967 -5.343 -16.035 1.00 19.84 110 GLN A CA 1
ATOM 885 C C . GLN A 1 110 ? -15.623 -6.054 -16.195 1.00 20.52 110 GLN A C 1
ATOM 886 O O . GLN A 1 110 ? -14.593 -5.477 -15.923 1.00 20.77 110 GLN A O 1
ATOM 892 N N . ASP A 1 111 ? -15.647 -7.297 -16.665 1.00 20.19 111 ASP A N 1
ATOM 893 C CA . ASP A 1 111 ? -14.424 -8.057 -16.826 1.00 21.31 111 ASP A CA 1
ATOM 894 C C . ASP A 1 111 ? -14.524 -8.714 -18.195 1.00 21.42 111 ASP A C 1
ATOM 895 O O . ASP A 1 111 ? -15.561 -9.326 -18.551 1.00 21.71 111 ASP A O 1
ATOM 900 N N . PHE A 1 112 ? -13.481 -8.503 -18.985 1.00 21.47 112 PHE A N 1
ATOM 901 C CA . PHE A 1 112 ? -13.537 -8.891 -20.392 1.00 21.39 112 PHE A CA 1
ATOM 902 C C . PHE A 1 112 ? -12.147 -9.025 -20.940 1.00 21.52 112 PHE A C 1
ATOM 903 O O . PHE A 1 112 ? -11.147 -8.685 -20.287 1.00 21.86 112 PHE A O 1
ATOM 911 N N . ALA A 1 113 ? -12.084 -9.550 -22.154 1.00 21.54 113 ALA A N 1
ATOM 912 C CA . ALA A 1 113 ? -10.848 -9.577 -22.911 1.00 22.25 113 ALA A CA 1
ATOM 913 C C . ALA A 1 113 ? -11.258 -9.567 -24.366 1.00 21.33 113 ALA A C 1
ATOM 914 O O . ALA A 1 113 ? -12.319 -10.138 -24.724 1.00 21.38 113 ALA A O 1
ATOM 916 N N . MET A 1 114 ? -10.479 -8.865 -25.201 1.00 21.67 114 MET A N 1
ATOM 917 C CA . MET A 1 114 ? -10.731 -8.881 -26.642 1.00 23.33 114 MET A CA 1
ATOM 918 C C . MET A 1 114 ? -10.084 -10.126 -27.271 1.00 23.83 114 MET A C 1
ATOM 919 O O . MET A 1 114 ? -8.980 -10.535 -26.882 1.00 23.19 114 MET A O 1
ATOM 924 N N . LYS A 1 115 ? -10.767 -10.675 -28.276 1.00 24.71 115 LYS A N 1
ATOM 925 C CA . LYS A 1 115 ? -10.182 -11.666 -29.173 1.00 26.75 115 LYS A CA 1
ATOM 926 C C . LYS A 1 115 ? -8.950 -11.123 -29.904 1.00 28.67 115 LYS A C 1
ATOM 927 O O . LYS A 1 115 ? -8.873 -9.891 -30.188 1.00 27.90 115 LYS A O 1
ATOM 933 N N . PRO A 1 116 ? -7.961 -12.022 -30.173 1.00 30.86 116 PRO A N 1
ATOM 934 C CA . PRO A 1 116 ? -6.720 -11.722 -30.880 1.00 32.46 116 PRO A CA 1
ATOM 935 C C . PRO A 1 116 ? -6.941 -10.896 -32.137 1.00 34.37 116 PRO A C 1
ATOM 936 O O . PRO A 1 116 ? -6.171 -9.963 -32.381 1.00 35.71 116 PRO A O 1
ATOM 940 N N . ASP A 1 117 ? -7.955 -11.218 -32.937 1.00 35.67 117 ASP A N 1
ATOM 941 C CA . ASP A 1 117 ? -8.216 -10.381 -34.132 1.00 37.37 117 ASP A CA 1
ATOM 942 C C . ASP A 1 117 ? -9.407 -9.408 -34.037 1.00 36.80 117 ASP A C 1
ATOM 943 O O . ASP A 1 117 ? -10.003 -9.050 -35.056 1.00 36.06 117 ASP A O 1
ATOM 948 N N . ALA A 1 118 ? -9.711 -8.956 -32.813 1.00 35.17 118 ALA A N 1
ATOM 949 C CA . ALA A 1 118 ? -10.678 -7.867 -32.574 1.00 34.36 118 ALA A CA 1
ATOM 950 C C . ALA A 1 118 ? -10.161 -6.584 -33.227 1.00 33.91 118 ALA A C 1
ATOM 951 O O . ALA A 1 118 ? -8.953 -6.424 -33.346 1.00 32.95 118 ALA A O 1
ATOM 953 N N . PRO A 1 119 ? -11.071 -5.676 -33.650 1.00 34.28 119 PRO A N 1
ATOM 954 C CA . PRO A 1 119 ? -10.651 -4.379 -34.214 1.00 34.63 119 PRO A CA 1
ATOM 955 C C . PRO A 1 119 ? -10.100 -3.380 -33.218 1.00 34.90 119 PRO A C 1
ATOM 956 O O . PRO A 1 119 ? -9.487 -2.391 -33.621 1.00 34.70 119 PRO A O 1
ATOM 960 N N . VAL A 1 120 ? -10.363 -3.598 -31.928 1.00 34.75 120 VAL A N 1
ATOM 961 C CA . VAL A 1 120 ? -9.679 -2.821 -30.894 1.00 34.66 120 VAL A CA 1
ATOM 962 C C . VAL A 1 120 ? -9.123 -3.661 -29.746 1.00 34.03 120 VAL A C 1
ATOM 963 O O . VAL A 1 120 ? -9.517 -4.823 -29.594 1.00 34.02 120 VAL A O 1
ATOM 967 N N . ASP A 1 121 ? -8.192 -3.088 -28.976 1.00 32.77 121 ASP A N 1
ATOM 968 C CA . ASP A 1 121 ? -7.542 -3.808 -27.908 1.00 33.23 121 ASP A CA 1
ATOM 969 C C . ASP A 1 121 ? -8.183 -3.537 -26.540 1.00 32.26 121 ASP A C 1
ATOM 970 O O . ASP A 1 121 ? -9.096 -2.696 -26.413 1.00 31.59 121 ASP A O 1
ATOM 975 N N . ASP A 1 122 ? -7.712 -4.274 -25.539 1.00 30.81 122 ASP A N 1
ATOM 976 C CA . ASP A 1 122 ? -8.268 -4.194 -24.204 1.00 30.79 122 ASP A CA 1
ATOM 977 C C . ASP A 1 122 ? -8.202 -2.765 -23.661 1.00 31.01 122 ASP A C 1
ATOM 978 O O . ASP A 1 122 ? -9.128 -2.317 -22.975 1.00 30.82 122 ASP A O 1
ATOM 983 N N . ALA A 1 123 ? -7.132 -2.050 -23.984 1.00 30.76 123 ALA A N 1
ATOM 984 C CA . ALA A 1 123 ? -6.928 -0.691 -23.479 1.00 30.91 123 ALA A CA 1
ATOM 985 C C . ALA A 1 123 ? -7.930 0.279 -24.049 1.00 29.88 123 ALA A C 1
ATOM 986 O O . ALA A 1 123 ? -8.490 1.089 -23.308 1.00 30.73 123 ALA A O 1
ATOM 988 N N . TRP A 1 124 ? -8.163 0.214 -25.360 1.00 28.95 124 TRP A N 1
ATOM 989 C CA . TRP A 1 124 ? -9.173 1.068 -26.001 1.00 28.78 124 TRP A CA 1
ATOM 990 C C . TRP A 1 124 ? -10.563 0.795 -25.384 1.00 27.46 124 TRP A C 1
ATOM 991 O O . TRP A 1 124 ? -11.324 1.715 -25.078 1.00 26.82 124 TRP A O 1
ATOM 1002 N N . MET A 1 125 ? -10.880 -0.482 -25.215 1.00 25.95 125 MET A N 1
ATOM 1003 C CA . MET A 1 125 ? -12.198 -0.869 -24.703 1.00 25.35 125 MET A CA 1
ATOM 1004 C C . MET A 1 125 ? -12.345 -0.428 -23.268 1.00 24.60 125 MET A C 1
ATOM 1005 O O . MET A 1 125 ? -13.383 0.127 -22.912 1.00 24.40 125 MET A O 1
ATOM 1010 N N . THR A 1 126 ? -11.308 -0.671 -22.461 1.00 23.60 126 THR A N 1
ATOM 1011 C CA . THR A 1 126 ? -11.282 -0.245 -21.040 1.00 24.51 126 THR A CA 1
ATOM 1012 C C . THR A 1 126 ? -11.507 1.276 -20.918 1.00 24.64 126 THR A C 1
ATOM 1013 O O . THR A 1 126 ? -12.323 1.742 -20.114 1.00 23.95 126 THR A O 1
ATOM 1017 N N . ASP A 1 127 ? -10.828 2.047 -21.749 1.00 25.20 127 ASP A N 1
ATOM 1018 C CA . ASP A 1 127 ? -10.990 3.510 -21.703 1.00 26.56 127 ASP A CA 1
ATOM 1019 C C . ASP A 1 127 ? -12.373 3.988 -22.057 1.00 25.72 127 ASP A C 1
ATOM 1020 O O . ASP A 1 127 ? -12.911 4.937 -21.424 1.00 25.36 127 ASP A O 1
ATOM 1025 N N . ASN A 1 128 ? -12.941 3.377 -23.088 1.00 23.25 128 ASN A N 1
ATOM 1026 C CA . ASN A 1 128 ? -14.308 3.719 -23.488 1.00 23.22 128 ASN A CA 1
ATOM 1027 C C . ASN A 1 128 ? -15.333 3.379 -22.397 1.00 22.18 128 ASN A C 1
ATOM 1028 O O . ASN A 1 128 ? -16.209 4.198 -22.075 1.00 21.55 128 ASN A O 1
ATOM 1033 N N . ILE A 1 129 ? -15.175 2.179 -21.818 1.00 20.49 129 ILE A N 1
ATOM 1034 C CA . ILE A 1 129 ? -16.081 1.680 -20.787 1.00 18.96 129 ILE A CA 1
ATOM 1035 C C . ILE A 1 129 ? -15.974 2.589 -19.545 1.00 20.23 129 ILE A C 1
ATOM 1036 O O . ILE A 1 129 ? -17.021 3.006 -19.017 1.00 19.10 129 ILE A O 1
ATOM 1041 N N . ASN A 1 130 ? -14.753 2.973 -19.134 1.00 19.67 130 ASN A N 1
ATOM 1042 C CA . ASN A 1 130 ? -14.626 3.899 -17.970 1.00 21.72 130 ASN A CA 1
ATOM 1043 C C . ASN A 1 130 ? -15.269 5.256 -18.257 1.00 22.53 130 ASN A C 1
ATOM 1044 O O . ASN A 1 130 ? -16.061 5.762 -17.449 1.00 21.84 130 ASN A O 1
ATOM 1049 N N . ARG A 1 131 ? -14.975 5.819 -19.429 1.00 23.88 131 ARG A N 1
ATOM 1050 C CA . ARG A 1 131 ? -15.547 7.120 -19.827 1.00 24.39 131 ARG A CA 1
ATOM 1051 C C . ARG A 1 131 ? -17.050 7.153 -19.870 1.00 23.72 131 ARG A C 1
ATOM 1052 O O . ARG A 1 131 ? -17.675 8.045 -19.286 1.00 23.13 131 ARG A O 1
ATOM 1060 N N . ASN A 1 132 ? -17.647 6.209 -20.600 1.00 22.10 132 ASN A N 1
ATOM 1061 C CA . ASN A 1 132 ? -19.088 6.135 -20.674 1.00 22.09 132 ASN A CA 1
ATOM 1062 C C . ASN A 1 132 ? -19.686 5.805 -19.326 1.00 21.96 132 ASN A C 1
ATOM 1063 O O . ASN A 1 132 ? -20.714 6.388 -18.967 1.00 23.36 132 ASN A O 1
ATOM 1068 N N . SER A 1 133 ? -19.064 4.888 -18.581 1.00 21.13 133 SER A N 1
ATOM 1069 C CA . SER A 1 133 ? -19.620 4.500 -17.264 1.00 22.18 133 SER A CA 1
ATOM 1070 C C . SER A 1 133 ? -19.698 5.730 -16.347 1.00 22.21 133 SER A C 1
ATOM 1071 O O . SER A 1 133 ? -20.688 5.952 -15.638 1.00 22.39 133 SER A O 1
ATOM 1074 N N . ARG A 1 134 ? -18.640 6.524 -16.371 1.00 22.50 134 ARG A N 1
ATOM 1075 C CA . ARG A 1 134 ? -18.526 7.668 -15.447 1.00 23.60 134 ARG A CA 1
ATOM 1076 C C . ARG A 1 134 ? -19.532 8.739 -15.793 1.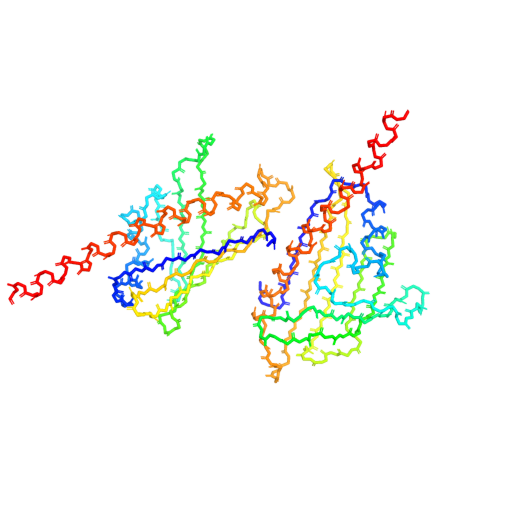00 23.54 134 ARG A C 1
ATOM 1077 O O . ARG A 1 134 ? -20.217 9.294 -14.923 1.00 24.79 134 ARG A O 1
ATOM 1085 N N . THR A 1 135 ? -19.695 8.984 -17.079 1.00 22.77 135 THR A N 1
ATOM 1086 C CA . THR A 1 135 ? -20.677 9.946 -17.526 1.00 22.36 135 THR A CA 1
ATOM 1087 C C . THR A 1 135 ? -22.119 9.504 -17.255 1.00 21.73 135 THR A C 1
ATOM 1088 O O . THR A 1 135 ? -22.961 10.316 -16.816 1.00 18.90 135 THR A O 1
ATOM 1092 N N . GLN A 1 136 ? -22.423 8.240 -17.574 1.00 20.86 136 GLN A N 1
ATOM 1093 C CA . GLN A 1 136 ? -23.765 7.727 -17.398 1.00 20.12 136 GLN A CA 1
ATOM 1094 C C . GLN A 1 136 ? -24.090 7.618 -15.933 1.00 20.45 136 GLN A C 1
ATOM 1095 O O . GLN A 1 136 ? -25.230 7.869 -15.563 1.00 21.26 136 GLN A O 1
ATOM 1101 N N . MET A 1 137 ? -23.111 7.226 -15.106 1.00 20.45 137 MET A N 1
ATOM 1102 C CA . MET A 1 137 ? -23.409 7.123 -13.661 1.00 21.88 137 MET A CA 1
ATOM 1103 C C . MET A 1 137 ? -23.805 8.484 -13.104 1.00 21.94 137 MET A C 1
ATOM 1104 O O . MET A 1 137 ? -24.713 8.599 -12.298 1.00 23.05 137 MET A O 1
ATOM 1109 N N . ALA A 1 138 ? -23.116 9.513 -13.557 1.00 22.38 138 ALA A N 1
ATOM 1110 C CA . ALA A 1 138 ? -23.334 10.884 -13.063 1.00 23.02 138 ALA A CA 1
ATOM 1111 C C . ALA A 1 138 ? -24.717 11.380 -13.498 1.00 22.30 138 ALA A C 1
ATOM 1112 O O . ALA A 1 138 ? -25.484 11.952 -12.730 1.00 21.85 138 ALA A O 1
ATOM 1114 N N . LEU A 1 139 ? -25.087 11.062 -14.721 1.00 22.82 139 LEU A N 1
ATOM 1115 C CA . LEU A 1 139 ? -26.375 11.443 -15.260 1.00 22.82 139 LEU A CA 1
ATOM 1116 C C . LEU A 1 139 ? -27.574 10.714 -14.603 1.00 22.36 139 LEU A C 1
ATOM 1117 O O . LEU A 1 139 ? -28.627 11.306 -14.321 1.00 20.42 139 LEU A O 1
ATOM 1122 N N . ILE A 1 140 ? -27.421 9.412 -14.406 1.00 21.84 140 ILE A N 1
ATOM 1123 C CA . ILE A 1 140 ? -28.433 8.603 -13.742 1.00 21.35 140 ILE A CA 1
ATOM 1124 C C . ILE A 1 140 ? -28.620 9.125 -12.316 1.00 20.92 140 ILE A C 1
ATOM 1125 O O . ILE A 1 140 ? -29.728 9.241 -11.837 1.00 20.91 140 ILE A O 1
ATOM 1130 N N . ARG A 1 141 ? -27.516 9.446 -11.664 1.00 21.48 141 ARG A N 1
ATOM 1131 C CA . ARG A 1 141 ? -27.596 9.998 -10.302 1.00 22.65 141 ARG A CA 1
ATOM 1132 C C . ARG A 1 141 ? -28.471 11.255 -10.305 1.00 23.53 141 ARG A C 1
ATOM 1133 O O . ARG A 1 141 ? -29.369 11.388 -9.477 1.00 23.97 141 ARG A O 1
ATOM 1141 N N . ASP A 1 142 ? -28.230 12.157 -11.257 1.00 24.64 142 ASP A N 1
ATOM 1142 C CA . ASP A 1 142 ? -28.950 13.437 -11.294 1.00 25.39 142 ASP A CA 1
ATOM 1143 C C . ASP A 1 142 ? -30.422 13.223 -11.559 1.00 24.66 142 ASP A C 1
ATOM 1144 O O . ASP A 1 142 ? -31.253 13.866 -10.952 1.00 25.03 142 ASP A O 1
ATOM 1149 N N . ARG A 1 143 ? -30.747 12.318 -12.480 1.00 24.02 143 ARG A N 1
ATOM 1150 C CA . ARG A 1 143 ? -32.144 12.036 -12.810 1.00 24.19 143 ARG A CA 1
ATOM 1151 C C . ARG A 1 143 ? -32.899 11.380 -11.659 1.00 23.06 143 ARG A C 1
ATOM 1152 O O . ARG A 1 143 ? -34.073 11.693 -11.418 1.00 23.66 143 ARG A O 1
ATOM 1160 N N . ILE A 1 144 ? -32.277 10.411 -10.994 1.00 22.25 144 ILE A N 1
ATOM 1161 C CA . ILE A 1 144 ? -32.939 9.720 -9.887 1.00 21.52 144 ILE A CA 1
ATOM 1162 C C . ILE A 1 144 ? -33.105 10.668 -8.675 1.00 22.08 144 ILE A C 1
ATOM 1163 O O . ILE A 1 144 ? -34.173 10.721 -8.055 1.00 22.08 144 ILE A O 1
ATOM 1168 N N . GLU A 1 145 ? -32.065 11.427 -8.356 1.00 22.77 145 GLU A N 1
ATOM 1169 C CA . GLU A 1 145 ? -32.163 12.455 -7.302 1.00 23.41 145 GLU A CA 1
ATOM 1170 C C . GLU A 1 145 ? -33.239 13.499 -7.608 1.00 24.06 145 GLU A C 1
ATOM 1171 O O . GLU A 1 145 ? -33.945 13.987 -6.698 1.00 22.86 145 GLU A O 1
ATOM 1177 N N . GLN A 1 146 ? -33.393 13.823 -8.884 1.00 23.84 146 GLN A N 1
ATOM 1178 C CA . GLN A 1 146 ? -34.446 14.728 -9.310 1.00 26.02 146 GLN A CA 1
ATOM 1179 C C . GLN A 1 146 ? -35.805 14.086 -9.111 1.00 25.84 146 GLN A C 1
ATOM 1180 O O . GLN A 1 146 ? -36.715 14.711 -8.593 1.00 26.20 146 GLN A O 1
ATOM 1186 N N . ALA A 1 147 ? -35.941 12.828 -9.511 1.00 27.08 147 ALA A N 1
ATOM 1187 C CA . ALA A 1 147 ? -37.180 12.080 -9.303 1.00 26.34 147 ALA A CA 1
ATOM 1188 C C . ALA A 1 147 ? -37.508 11.984 -7.804 1.00 26.66 147 ALA A C 1
ATOM 1189 O O . ALA A 1 147 ? -38.658 12.214 -7.399 1.00 26.51 147 ALA A O 1
ATOM 1191 N N . ALA A 1 148 ? -36.502 11.685 -6.988 1.00 25.82 148 ALA A N 1
ATOM 1192 C CA . ALA A 1 148 ? -36.682 11.615 -5.527 1.00 25.85 148 ALA A CA 1
ATOM 1193 C C . ALA A 1 148 ? -37.125 12.966 -4.937 1.00 25.98 148 ALA A C 1
ATOM 1194 O O . ALA A 1 148 ? -37.942 12.997 -4.040 1.00 25.99 148 ALA A O 1
ATOM 1196 N N . GLY A 1 149 ? -36.573 14.070 -5.433 1.00 26.34 149 GLY A N 1
ATOM 1197 C CA . GLY A 1 149 ? -36.863 15.398 -4.871 1.00 26.86 149 GLY A CA 1
ATOM 1198 C C . GLY A 1 149 ? -38.283 15.780 -5.245 1.00 27.80 149 GLY A C 1
ATOM 1199 O O . GLY A 1 149 ? -39.042 16.352 -4.449 1.00 26.58 149 GLY A O 1
ATOM 1200 N N . GLU A 1 150 ? -38.665 15.460 -6.470 1.00 28.02 150 GLU A N 1
ATOM 1201 C CA . GLU A 1 150 ? -40.007 15.788 -6.923 1.00 30.65 150 GLU A CA 1
ATOM 1202 C C . GLU A 1 150 ? -41.052 14.993 -6.159 1.00 30.75 150 GLU A C 1
ATOM 1203 O O . GLU A 1 150 ? -42.083 15.524 -5.772 1.00 30.97 150 GLU A O 1
ATOM 1209 N N . ARG A 1 151 ? -40.761 13.725 -5.894 1.00 31.09 151 ARG A N 1
ATOM 1210 C CA . ARG A 1 151 ? -41.661 12.877 -5.127 1.00 31.72 151 ARG A CA 1
ATOM 1211 C C . ARG A 1 151 ? -41.820 13.411 -3.695 1.00 30.73 151 ARG A C 1
ATOM 1212 O O . ARG A 1 151 ? -42.920 13.443 -3.150 1.00 30.38 151 ARG A O 1
ATOM 1220 N N . ARG A 1 152 ? -40.716 13.866 -3.121 1.00 28.86 152 ARG A N 1
ATOM 1221 C CA . ARG A 1 152 ? -40.685 14.364 -1.762 1.00 28.50 152 ARG A CA 1
ATOM 1222 C C . ARG A 1 152 ? -41.443 15.699 -1.632 1.00 28.25 152 ARG A C 1
ATOM 1223 O O . ARG A 1 152 ? -42.231 15.919 -0.688 1.00 27.00 152 ARG A O 1
ATOM 1231 N N . THR A 1 153 ? -41.210 16.600 -2.579 1.00 28.42 153 THR A N 1
ATOM 1232 C CA . THR A 1 153 ? -41.946 17.852 -2.613 1.00 28.88 153 THR A CA 1
ATOM 1233 C C . THR A 1 153 ? -43.448 17.586 -2.723 1.00 30.26 153 THR A C 1
ATOM 1234 O O . THR A 1 153 ? -44.231 18.193 -1.980 1.00 30.45 153 THR A O 1
ATOM 1238 N N . ALA A 1 154 ? -43.857 16.663 -3.605 1.00 31.43 154 ALA A N 1
ATOM 1239 C CA . ALA A 1 154 ? -45.278 16.325 -3.754 1.00 34.00 154 ALA A CA 1
ATOM 1240 C C . ALA A 1 154 ? -45.901 15.820 -2.446 1.00 35.16 154 ALA A C 1
ATOM 1241 O O . ALA A 1 154 ? -46.994 16.242 -2.047 1.00 36.23 154 ALA A O 1
ATOM 1243 N N . SER A 1 155 ? -45.171 14.931 -1.786 1.00 35.92 155 SER A N 1
ATOM 1244 C CA . SER A 1 155 ? -45.593 14.282 -0.555 1.00 36.42 155 SER A CA 1
ATOM 1245 C C . SER A 1 155 ? -45.681 15.269 0.617 1.00 35.66 155 SER A C 1
ATOM 1246 O O . SER A 1 155 ? -46.691 15.315 1.324 1.00 35.05 155 SER A O 1
ATOM 1249 N N . VAL A 1 156 ? -44.630 16.061 0.807 1.00 34.88 156 VAL A N 1
ATOM 1250 C CA . VAL A 1 156 ? -44.592 17.054 1.883 1.00 35.17 156 VAL A CA 1
ATOM 1251 C C . VAL A 1 156 ? -45.636 18.174 1.667 1.00 36.34 156 VAL A C 1
ATOM 1252 O O . VAL A 1 156 ? -46.272 18.637 2.632 1.00 36.23 156 VAL A O 1
ATOM 1256 N N . LEU A 1 157 ? -45.817 18.601 0.420 1.00 37.19 157 LEU A N 1
ATOM 1257 C CA . LEU A 1 157 ? -46.787 19.658 0.109 1.00 39.17 157 LEU A CA 1
ATOM 1258 C C . LEU A 1 157 ? -48.261 19.205 0.040 1.00 41.02 157 LEU A C 1
ATOM 1259 O O . LEU A 1 157 ? -49.156 20.062 -0.053 1.00 41.42 157 LEU A O 1
ATOM 1264 N N . ALA A 1 158 ? -48.516 17.893 0.091 1.00 41.47 158 ALA A N 1
ATOM 1265 C CA . ALA A 1 158 ? -49.888 17.377 -0.008 1.00 42.68 158 ALA A CA 1
ATOM 1266 C C . ALA A 1 158 ? -50.554 17.378 1.357 1.00 42.83 158 ALA A C 1
ATOM 1267 O O . ALA A 1 158 ? -50.061 16.729 2.278 1.00 43.67 158 ALA A O 1
ATOM 1269 N N . MET B 1 1 ? -19.021 -20.454 -18.283 1.00 45.24 1 MET B N 1
ATOM 1270 C CA . MET B 1 1 ? -19.527 -21.416 -17.253 1.00 44.40 1 MET B CA 1
ATOM 1271 C C . MET B 1 1 ? -18.626 -21.336 -16.018 1.00 42.35 1 MET B C 1
ATOM 1272 O O . MET B 1 1 ? -17.383 -21.303 -16.143 1.00 41.83 1 MET B O 1
ATOM 1277 N N . ALA B 1 2 ? -19.247 -21.295 -14.830 1.00 39.56 2 ALA B N 1
ATOM 1278 C CA . ALA B 1 2 ? -18.498 -21.490 -13.583 1.00 36.19 2 ALA B CA 1
ATOM 1279 C C . ALA B 1 2 ? -17.823 -22.854 -13.683 1.00 34.12 2 ALA B C 1
ATOM 1280 O O . ALA B 1 2 ? -18.421 -23.797 -14.214 1.00 34.96 2 ALA B O 1
ATOM 1282 N N . GLY B 1 3 ? -16.580 -22.946 -13.212 1.00 31.09 3 GLY B N 1
ATOM 1283 C CA . GLY B 1 3 ? -15.793 -24.183 -13.256 1.00 28.34 3 GLY B CA 1
ATOM 1284 C C . GLY B 1 3 ? -14.997 -24.385 -14.541 1.00 27.19 3 GLY B C 1
ATOM 1285 O O . GLY B 1 3 ? -14.303 -25.388 -14.664 1.00 26.15 3 GLY B O 1
ATOM 1286 N N . HIS B 1 4 ? -15.107 -23.438 -15.487 1.00 25.96 4 HIS B N 1
ATOM 1287 C CA . HIS B 1 4 ? -14.337 -23.447 -16.753 1.00 24.38 4 HIS B CA 1
ATOM 1288 C C . HIS B 1 4 ? -13.838 -22.048 -17.140 1.00 23.97 4 HIS B C 1
ATOM 1289 O O . HIS B 1 4 ? -14.627 -21.107 -17.249 1.00 26.40 4 HIS B O 1
ATOM 1296 N N . THR B 1 5 ? -12.513 -21.893 -17.255 1.00 21.39 5 THR B N 1
ATOM 1297 C CA . THR B 1 5 ? -11.954 -20.616 -17.681 1.00 19.87 5 THR B CA 1
ATOM 1298 C C . THR B 1 5 ? -11.178 -20.859 -18.969 1.00 19.72 5 THR B C 1
ATOM 1299 O O . THR B 1 5 ? -10.579 -21.917 -19.153 1.00 17.49 5 THR B O 1
ATOM 1303 N N . ASP B 1 6 ? -11.206 -19.867 -19.854 1.00 19.54 6 ASP B N 1
ATOM 1304 C CA . ASP B 1 6 ? -10.505 -19.957 -21.120 1.00 20.64 6 ASP B CA 1
ATOM 1305 C C . ASP B 1 6 ? -10.072 -18.549 -21.446 1.00 20.90 6 ASP B C 1
ATOM 1306 O O . ASP B 1 6 ? -10.934 -17.690 -21.678 1.00 21.59 6 ASP B O 1
ATOM 1311 N N . ASN B 1 7 ? -8.756 -18.324 -21.415 1.00 19.28 7 ASN B N 1
ATOM 1312 C CA . ASN B 1 7 ? -8.184 -17.008 -21.605 1.00 20.67 7 ASN B CA 1
ATOM 1313 C C . ASN B 1 7 ? -7.061 -17.082 -22.604 1.00 20.28 7 ASN B C 1
ATOM 1314 O O . ASN B 1 7 ? -6.210 -17.974 -22.525 1.00 20.06 7 ASN B O 1
ATOM 1319 N N . GLU B 1 8 ? -7.049 -16.128 -23.532 1.00 21.30 8 GLU B N 1
ATOM 1320 C CA . GLU B 1 8 ? -5.927 -16.035 -24.435 1.00 21.93 8 GLU B CA 1
ATOM 1321 C C . GLU B 1 8 ? -5.337 -14.630 -24.509 1.00 21.92 8 GLU B C 1
ATOM 1322 O O . GLU B 1 8 ? -6.002 -13.632 -24.185 1.00 20.91 8 GLU B O 1
ATOM 1328 N N . ILE B 1 9 ? -4.076 -14.566 -24.920 1.00 21.21 9 ILE B N 1
ATOM 1329 C CA . ILE B 1 9 ? -3.448 -13.279 -25.163 1.00 22.28 9 ILE B CA 1
ATOM 1330 C C . ILE B 1 9 ? -2.523 -13.428 -26.380 1.00 22.35 9 ILE B C 1
ATOM 1331 O O . ILE B 1 9 ? -1.974 -14.487 -26.603 1.00 22.12 9 ILE B O 1
ATOM 1336 N N . THR B 1 10 ? -2.371 -12.367 -27.165 1.00 23.66 10 THR B N 1
ATOM 1337 C CA . THR B 1 10 ? -1.353 -12.350 -28.219 1.00 23.63 10 THR B CA 1
ATOM 1338 C C . THR B 1 10 ? -0.151 -11.585 -27.707 1.00 22.58 10 THR B C 1
ATOM 1339 O O . THR B 1 10 ? -0.268 -10.499 -27.113 1.00 24.01 10 THR B O 1
ATOM 1343 N N . ILE B 1 11 ? 1.018 -12.150 -27.940 1.00 21.47 11 ILE B N 1
ATOM 1344 C CA . ILE B 1 11 ? 2.257 -11.532 -27.570 1.00 20.49 11 ILE B CA 1
ATOM 1345 C C . ILE B 1 11 ? 3.088 -11.310 -28.840 1.00 21.43 11 ILE B C 1
ATOM 1346 O O . ILE B 1 11 ? 3.346 -12.279 -29.582 1.00 21.74 11 ILE B O 1
ATOM 1351 N N . ALA B 1 12 ? 3.512 -10.061 -29.071 1.00 21.39 12 ALA B N 1
ATOM 1352 C CA . ALA B 1 12 ? 4.246 -9.713 -30.307 1.00 23.04 12 ALA B CA 1
ATOM 1353 C C . ALA B 1 12 ? 5.699 -10.145 -30.182 1.00 23.01 12 ALA B C 1
ATOM 1354 O O . ALA B 1 12 ? 6.627 -9.321 -30.086 1.00 23.49 12 ALA B O 1
ATOM 1356 N N . ALA B 1 13 ? 5.907 -11.448 -30.172 1.00 23.16 13 ALA B N 1
ATOM 1357 C CA . ALA B 1 13 ? 7.258 -11.989 -29.989 1.00 23.92 13 ALA B CA 1
ATOM 1358 C C . ALA B 1 13 ? 7.228 -13.379 -30.590 1.00 25.08 13 ALA B C 1
ATOM 1359 O O . ALA B 1 13 ? 6.154 -13.983 -30.648 1.00 25.57 13 ALA B O 1
ATOM 1361 N N . PRO B 1 14 ? 8.393 -13.883 -31.060 1.00 25.81 14 PRO B N 1
ATOM 1362 C CA . PRO B 1 14 ? 8.427 -15.211 -31.682 1.00 25.65 14 PRO B CA 1
ATOM 1363 C C . PRO B 1 14 ? 8.076 -16.313 -30.685 1.00 24.85 14 PRO B C 1
ATOM 1364 O O . PRO B 1 14 ? 8.210 -16.124 -29.449 1.00 23.69 14 PRO B O 1
ATOM 1368 N N . MET B 1 15 ? 7.674 -17.452 -31.241 1.00 24.62 15 MET B N 1
ATOM 1369 C CA . MET B 1 15 ? 7.280 -18.612 -30.463 1.00 23.98 15 MET B CA 1
ATOM 1370 C C . MET B 1 15 ? 8.359 -19.030 -29.493 1.00 23.66 15 MET B C 1
ATOM 1371 O O . MET B 1 15 ? 8.056 -19.262 -28.310 1.00 22.09 15 MET B O 1
ATOM 1376 N N . GLU B 1 16 ? 9.611 -19.104 -29.955 1.00 24.24 16 GLU B N 1
ATOM 1377 C CA . GLU B 1 16 ? 10.722 -19.552 -29.096 1.00 27.43 16 GLU B CA 1
ATOM 1378 C C . GLU B 1 16 ? 10.888 -18.695 -27.824 1.00 26.03 16 GLU B C 1
ATOM 1379 O O . GLU B 1 16 ? 10.979 -19.221 -26.706 1.00 26.19 16 GLU B O 1
ATOM 1385 N N . LEU B 1 17 ? 10.950 -17.378 -27.983 1.00 24.85 17 LEU B N 1
ATOM 1386 C CA . LEU B 1 17 ? 11.023 -16.510 -26.810 1.00 24.19 17 LEU B CA 1
ATOM 1387 C C . LEU B 1 17 ? 9.823 -16.688 -25.886 1.00 22.72 17 LEU B C 1
ATOM 1388 O O . LEU B 1 17 ? 10.005 -16.799 -24.665 1.00 23.76 17 LEU B O 1
ATOM 1393 N N . VAL B 1 18 ? 8.605 -16.713 -26.448 1.00 22.09 18 VAL B N 1
ATOM 1394 C CA . VAL B 1 18 ? 7.370 -16.762 -25.640 1.00 20.65 18 VAL B CA 1
ATOM 1395 C C . VAL B 1 18 ? 7.333 -18.064 -24.833 1.00 21.20 18 VAL B C 1
ATOM 1396 O O . VAL B 1 18 ? 7.083 -18.054 -23.612 1.00 20.79 18 VAL B O 1
ATOM 1400 N N . TRP B 1 19 ? 7.611 -19.168 -25.517 1.00 20.76 19 TRP B N 1
ATOM 1401 C CA . TRP B 1 19 ? 7.627 -20.490 -24.899 1.00 21.75 19 TRP B CA 1
ATOM 1402 C C . TRP B 1 19 ? 8.708 -20.596 -23.810 1.00 22.34 19 TRP B C 1
ATOM 1403 O O . TRP B 1 19 ? 8.436 -21.066 -22.699 1.00 22.03 19 TRP B O 1
ATOM 1414 N N . ASN B 1 20 ? 9.933 -20.161 -24.124 1.00 22.00 20 ASN B N 1
ATOM 1415 C CA . ASN B 1 20 ? 11.057 -20.225 -23.175 1.00 24.22 20 ASN B CA 1
ATOM 1416 C C . ASN B 1 20 ? 10.813 -19.418 -21.910 1.00 23.96 20 ASN B C 1
ATOM 1417 O O . ASN B 1 20 ? 10.966 -19.937 -20.811 1.00 24.49 20 ASN B O 1
ATOM 1422 N N . MET B 1 21 ? 10.420 -18.157 -22.069 1.00 23.70 21 MET B N 1
ATOM 1423 C CA . MET B 1 21 ? 10.198 -17.273 -20.931 1.00 23.35 21 MET B CA 1
ATOM 1424 C C . MET B 1 21 ? 8.989 -17.704 -20.106 1.00 22.55 21 MET B C 1
ATOM 1425 O O . MET B 1 21 ? 9.039 -17.701 -18.858 1.00 23.15 21 MET B O 1
ATOM 1430 N N . THR B 1 22 ? 7.917 -18.125 -20.762 1.00 21.83 22 THR B N 1
ATOM 1431 C CA . THR B 1 22 ? 6.748 -18.561 -19.993 1.00 21.15 22 THR B CA 1
ATOM 1432 C C . THR B 1 22 ? 6.959 -19.896 -19.279 1.00 22.19 22 THR B C 1
ATOM 1433 O O . THR B 1 22 ? 6.302 -20.157 -18.263 1.00 22.15 22 THR B O 1
ATOM 1437 N N . ASN B 1 23 ? 7.860 -20.729 -19.788 1.00 22.83 23 ASN B N 1
ATOM 1438 C CA . ASN B 1 23 ? 8.129 -22.026 -19.129 1.00 24.13 23 ASN B CA 1
ATOM 1439 C C . ASN B 1 23 ? 9.350 -22.072 -18.204 1.00 25.54 23 ASN B C 1
ATOM 1440 O O . ASN B 1 23 ? 9.729 -23.135 -17.708 1.00 25.88 23 ASN B O 1
ATOM 1445 N N . ASP B 1 24 ? 9.967 -20.919 -17.986 1.00 26.20 24 ASP B N 1
ATOM 1446 C CA . ASP B 1 24 ? 11.089 -20.820 -17.086 1.00 28.02 24 ASP B CA 1
ATOM 1447 C C . ASP B 1 24 ? 10.544 -20.614 -15.673 1.00 28.46 24 ASP B C 1
ATOM 1448 O O . ASP B 1 24 ? 10.544 -19.511 -15.145 1.00 28.38 24 ASP B O 1
ATOM 1453 N N . ILE B 1 25 ? 10.083 -21.713 -15.080 1.00 29.33 25 ILE B N 1
ATOM 1454 C CA . ILE B 1 25 ? 9.398 -21.703 -13.784 1.00 30.61 25 ILE B CA 1
ATOM 1455 C C . ILE B 1 25 ? 10.208 -20.974 -12.692 1.00 31.83 25 ILE B C 1
ATOM 1456 O O . ILE B 1 25 ? 9.649 -20.184 -11.934 1.00 32.48 25 ILE B O 1
ATOM 1461 N N . GLU B 1 26 ? 11.517 -21.199 -12.637 1.00 32.49 26 GLU B N 1
ATOM 1462 C CA . GLU B 1 26 ? 12.300 -20.625 -11.546 1.00 34.12 26 GLU B CA 1
ATOM 1463 C C . GLU B 1 26 ? 12.325 -19.106 -11.608 1.00 33.26 26 GLU B C 1
ATOM 1464 O O . GLU B 1 26 ? 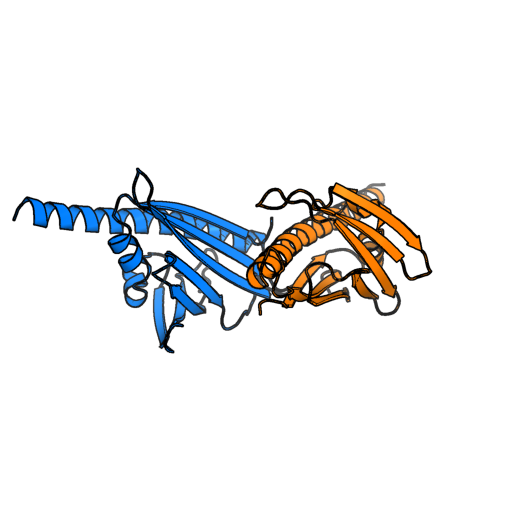12.434 -18.447 -10.578 1.00 32.59 26 GLU B O 1
ATOM 1470 N N . LYS B 1 27 ? 12.139 -18.550 -12.802 1.00 32.91 27 LYS B N 1
ATOM 1471 C CA . LYS B 1 27 ? 12.072 -17.106 -12.965 1.00 32.23 27 LYS B CA 1
ATOM 1472 C C . LYS B 1 27 ? 10.646 -16.546 -12.890 1.00 31.34 27 LYS B C 1
ATOM 1473 O O . LYS B 1 27 ? 10.437 -15.340 -13.095 1.00 29.90 27 LYS B O 1
ATOM 1479 N N . TRP B 1 28 ? 9.673 -17.397 -12.593 1.00 29.72 28 TRP B N 1
ATOM 1480 C CA . TRP B 1 28 ? 8.272 -16.944 -12.546 1.00 28.50 28 TRP B CA 1
ATOM 1481 C C . TRP B 1 28 ? 8.025 -15.767 -11.604 1.00 28.76 28 TRP B C 1
ATOM 1482 O O . TRP B 1 28 ? 7.186 -14.928 -11.919 1.00 29.06 28 TRP B O 1
ATOM 1493 N N . PRO B 1 29 ? 8.696 -15.724 -10.426 1.00 29.05 29 PRO B N 1
ATOM 1494 C CA . PRO B 1 29 ? 8.473 -14.574 -9.507 1.00 29.09 29 PRO B CA 1
ATOM 1495 C C . PRO B 1 29 ? 8.868 -13.213 -10.101 1.00 29.21 29 PRO B C 1
ATOM 1496 O O . PRO B 1 29 ? 8.376 -12.192 -9.643 1.00 30.22 29 PRO B O 1
ATOM 1500 N N . GLY B 1 30 ? 9.712 -13.201 -11.131 1.00 29.16 30 GLY B N 1
ATOM 1501 C CA . GLY B 1 30 ? 10.065 -11.938 -11.791 1.00 30.47 30 GLY B CA 1
ATOM 1502 C C . GLY B 1 30 ? 9.238 -11.657 -13.035 1.00 30.04 30 GLY B C 1
ATOM 1503 O O . GLY B 1 30 ? 9.320 -10.543 -13.611 1.00 30.86 30 GLY B O 1
ATOM 1504 N N . LEU B 1 31 ? 8.474 -12.664 -13.475 1.00 28.55 31 LEU B N 1
ATOM 1505 C CA . LEU B 1 31 ? 7.596 -12.568 -14.654 1.00 27.36 31 LEU B CA 1
ATOM 1506 C C . LEU B 1 31 ? 6.131 -12.323 -14.291 1.00 26.02 31 LEU B C 1
ATOM 1507 O O . LEU B 1 31 ? 5.542 -11.326 -14.705 1.00 25.25 31 LEU B O 1
ATOM 1512 N N . PHE B 1 32 ? 5.562 -13.233 -13.503 1.00 23.46 32 PHE B N 1
ATOM 1513 C CA . PHE B 1 32 ? 4.261 -13.036 -12.893 1.00 23.08 32 PHE B CA 1
ATOM 1514 C C . PHE B 1 32 ? 4.396 -12.023 -11.750 1.00 23.07 32 PHE B C 1
ATOM 1515 O O . PHE B 1 32 ? 5.504 -11.818 -11.248 1.00 23.56 32 PHE B O 1
ATOM 1523 N N . SER B 1 33 ? 3.255 -11.468 -11.320 1.00 22.26 33 SER B N 1
ATOM 1524 C CA . SER B 1 33 ? 3.150 -10.645 -10.109 1.00 23.30 33 SER B CA 1
ATOM 1525 C C . SER B 1 33 ? 2.209 -11.283 -9.111 1.00 23.96 33 SER B C 1
ATOM 1526 O O . SER B 1 33 ? 1.984 -10.734 -8.044 1.00 24.61 33 SER B O 1
ATOM 1529 N N . GLU B 1 34 ? 1.621 -12.421 -9.437 1.00 22.97 34 GLU B N 1
ATOM 1530 C CA . GLU B 1 34 ? 0.656 -12.957 -8.480 1.00 24.54 34 GLU B CA 1
ATOM 1531 C C . GLU B 1 34 ? 1.212 -13.882 -7.400 1.00 23.53 34 GLU B C 1
ATOM 1532 O O . GLU B 1 34 ? 0.452 -14.229 -6.467 1.00 23.66 34 GLU B O 1
ATOM 1538 N N . TYR B 1 35 ? 2.493 -14.257 -7.497 1.00 24.17 35 TYR B N 1
ATOM 1539 C CA . TYR B 1 35 ? 3.092 -15.257 -6.592 1.00 24.11 35 TYR B CA 1
ATOM 1540 C C . TYR B 1 35 ? 4.115 -14.648 -5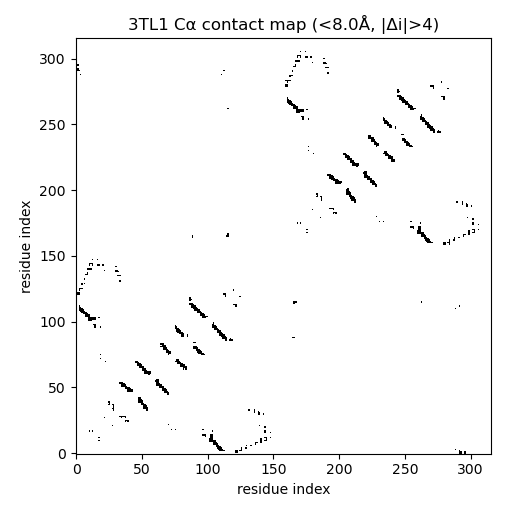.647 1.00 24.46 35 TYR B C 1
ATOM 1541 O O . TYR B 1 35 ? 5.038 -13.953 -6.087 1.00 24.94 35 TYR B O 1
ATOM 1550 N N . ALA B 1 36 ? 3.889 -14.871 -4.351 1.00 24.39 36 ALA B N 1
ATOM 1551 C CA . ALA B 1 36 ? 4.874 -14.622 -3.305 1.00 25.66 36 ALA B CA 1
ATOM 1552 C C . ALA B 1 36 ? 6.144 -15.419 -3.526 1.00 26.55 36 ALA B C 1
ATOM 1553 O O . ALA B 1 36 ? 7.265 -14.917 -3.290 1.00 26.58 36 ALA B O 1
ATOM 1555 N N . SER B 1 37 ? 6.000 -16.672 -3.948 1.00 25.63 37 SER B N 1
ATOM 1556 C CA . SER B 1 37 ? 7.162 -17.491 -4.202 1.00 26.42 37 SER B CA 1
ATOM 1557 C C . SER B 1 37 ? 6.813 -18.639 -5.148 1.00 25.20 37 SER B C 1
ATOM 1558 O O . SER B 1 37 ? 5.683 -19.082 -5.210 1.00 24.51 37 SER B O 1
ATOM 1561 N N . VAL B 1 38 ? 7.823 -19.120 -5.844 1.00 25.49 38 VAL B N 1
ATOM 1562 C CA . VAL B 1 38 ? 7.695 -20.258 -6.746 1.00 25.81 38 VAL B CA 1
ATOM 1563 C C . VAL B 1 38 ? 8.909 -21.112 -6.445 1.00 27.03 38 VAL B C 1
ATOM 1564 O O . VAL B 1 38 ? 10.041 -20.638 -6.561 1.00 27.55 38 VAL B O 1
ATOM 1568 N N . GLU B 1 39 ? 8.684 -22.359 -6.051 1.00 26.57 39 GLU B N 1
ATOM 1569 C CA . GLU B 1 39 ? 9.744 -23.218 -5.540 1.00 31.37 39 GLU B CA 1
ATOM 1570 C C . GLU B 1 39 ? 9.765 -24.436 -6.425 1.00 29.90 39 GLU B C 1
ATOM 1571 O O . GLU B 1 39 ? 8.803 -25.179 -6.426 1.00 29.57 39 GLU B O 1
ATOM 1577 N N . VAL B 1 40 ? 10.846 -24.664 -7.168 1.00 31.37 40 VAL B N 1
ATOM 1578 C CA . VAL B 1 40 ? 10.923 -25.882 -7.989 1.00 32.24 40 VAL B CA 1
ATOM 1579 C C . VAL B 1 40 ? 11.386 -26.991 -7.059 1.00 33.14 40 VAL B C 1
ATOM 1580 O O . VAL B 1 40 ? 12.423 -26.858 -6.421 1.00 33.15 40 VAL B O 1
ATOM 1584 N N . LEU B 1 41 ? 10.597 -28.057 -6.966 1.00 34.24 41 LEU B N 1
ATOM 1585 C CA . LEU B 1 41 ? 10.793 -29.101 -5.955 1.00 36.19 41 LEU B CA 1
ATOM 1586 C C . LEU B 1 41 ? 11.461 -30.335 -6.541 1.00 37.50 41 LEU B C 1
ATOM 1587 O O . LEU B 1 41 ? 11.940 -31.193 -5.801 1.00 38.45 41 LEU B O 1
ATOM 1592 N N . GLY B 1 42 ? 11.484 -30.420 -7.870 1.00 39.70 42 GLY B N 1
ATOM 1593 C CA . GLY B 1 42 ? 12.123 -31.531 -8.588 1.00 42.26 42 GLY B CA 1
ATOM 1594 C C . GLY B 1 42 ? 11.787 -31.541 -10.071 1.00 44.43 42 GLY B C 1
ATOM 1595 O O . GLY B 1 42 ? 10.701 -31.103 -10.461 1.00 43.53 42 GLY B O 1
ATOM 1596 N N . ARG B 1 43 ? 12.732 -32.015 -10.894 1.00 46.88 43 ARG B N 1
ATOM 1597 C CA . ARG B 1 43 ? 12.480 -32.348 -12.321 1.00 49.57 43 ARG B CA 1
ATOM 1598 C C . ARG B 1 43 ? 12.541 -33.864 -12.441 1.00 50.88 43 ARG B C 1
ATOM 1599 O O . ARG B 1 43 ? 13.533 -34.482 -12.055 1.00 50.80 43 ARG B O 1
ATOM 1607 N N . ASP B 1 44 ? 11.476 -34.465 -12.971 1.00 52.83 44 ASP B N 1
ATOM 1608 C CA . ASP B 1 44 ? 11.197 -35.878 -12.694 1.00 53.96 44 ASP B CA 1
ATOM 1609 C C . ASP B 1 44 ? 10.914 -36.845 -13.874 1.00 54.52 44 ASP B C 1
ATOM 1610 O O . ASP B 1 44 ? 10.294 -37.877 -13.622 1.00 55.12 44 ASP B O 1
ATOM 1615 N N . ASP B 1 45 ? 11.292 -36.597 -15.136 1.00 54.89 45 ASP B N 1
ATOM 1616 C CA . ASP B 1 45 ? 11.811 -35.369 -15.766 1.00 55.27 45 ASP B CA 1
ATOM 1617 C C . ASP B 1 45 ? 11.741 -35.734 -17.248 1.00 54.38 45 ASP B C 1
ATOM 1618 O O . ASP B 1 45 ? 12.436 -36.674 -17.659 1.00 55.00 45 ASP B O 1
ATOM 1623 N N . ASP B 1 46 ? 10.949 -35.048 -18.086 1.00 52.79 46 ASP B N 1
ATOM 1624 C CA . ASP B 1 46 ? 10.472 -33.658 -17.953 1.00 51.00 46 ASP B CA 1
ATOM 1625 C C . ASP B 1 46 ? 9.098 -33.394 -17.295 1.00 48.42 46 ASP B C 1
ATOM 1626 O O . ASP B 1 46 ? 8.335 -32.532 -17.774 1.00 47.92 46 ASP B O 1
ATOM 1631 N N . LYS B 1 47 ? 8.769 -34.125 -16.230 1.00 45.25 47 LYS B N 1
ATOM 1632 C CA . LYS B 1 47 ? 7.703 -33.695 -15.330 1.00 41.88 47 LYS B CA 1
ATOM 1633 C C . LYS B 1 47 ? 8.343 -32.773 -14.287 1.00 38.98 47 LYS B C 1
ATOM 1634 O O . LYS B 1 47 ? 9.316 -33.146 -13.650 1.00 38.75 47 LYS B O 1
ATOM 1640 N N . VAL B 1 48 ? 7.827 -31.554 -14.132 1.00 35.55 48 VAL B N 1
ATOM 1641 C CA . VAL B 1 48 ? 8.351 -30.637 -13.111 1.00 32.14 48 VAL B CA 1
ATOM 1642 C C . VAL B 1 48 ? 7.319 -30.443 -12.009 1.00 30.18 48 VAL B C 1
ATOM 1643 O O . VAL B 1 48 ? 6.151 -30.172 -12.300 1.00 28.56 48 VAL B O 1
ATOM 1647 N N . THR B 1 49 ? 7.760 -30.640 -10.760 1.00 29.01 49 THR B N 1
ATOM 1648 C CA . THR B 1 49 ? 6.912 -30.528 -9.555 1.00 26.76 49 THR B CA 1
ATOM 1649 C C . THR B 1 49 ? 7.371 -29.271 -8.855 1.00 26.15 49 THR B C 1
ATOM 1650 O O . THR B 1 49 ? 8.564 -29.043 -8.689 1.00 26.77 49 THR B O 1
ATOM 1654 N N . PHE B 1 50 ? 6.447 -28.444 -8.428 1.00 25.34 50 PHE B N 1
ATOM 1655 C CA . PHE B 1 50 ? 6.862 -27.148 -7.891 1.00 24.10 50 PHE B CA 1
ATOM 1656 C C . PHE B 1 50 ? 5.752 -26.620 -6.993 1.00 23.64 50 PHE B C 1
ATOM 1657 O O . PHE B 1 50 ? 4.574 -26.995 -7.174 1.00 24.21 50 PHE B O 1
ATOM 1665 N N . ARG B 1 51 ? 6.123 -25.739 -6.069 1.00 23.58 51 ARG B N 1
ATOM 1666 C CA . ARG B 1 51 ? 5.174 -25.139 -5.145 1.00 22.91 51 ARG B CA 1
ATOM 1667 C C . ARG B 1 51 ? 4.953 -23.691 -5.554 1.00 22.64 51 ARG B C 1
ATOM 1668 O O . ARG B 1 51 ? 5.916 -22.945 -5.797 1.00 22.73 51 ARG B O 1
ATOM 1676 N N . LEU B 1 52 ? 3.681 -23.326 -5.647 1.00 21.02 52 LEU B N 1
ATOM 1677 C CA . LEU B 1 52 ? 3.247 -21.949 -5.828 1.00 21.37 52 LEU B CA 1
ATOM 1678 C C . LEU B 1 52 ? 2.652 -21.393 -4.556 1.00 21.23 52 LEU B C 1
ATOM 1679 O O . LEU B 1 52 ? 1.837 -22.057 -3.895 1.00 21.96 52 LEU B O 1
ATOM 1684 N N . THR B 1 53 ? 3.007 -20.153 -4.236 1.00 21.12 53 THR B N 1
ATOM 1685 C CA . THR B 1 53 ? 2.358 -19.506 -3.101 1.00 21.97 53 THR B CA 1
ATOM 1686 C C . THR B 1 53 ? 1.875 -18.150 -3.580 1.00 20.58 53 THR B C 1
ATOM 1687 O O . THR B 1 53 ? 2.682 -17.369 -4.042 1.00 21.47 53 THR B O 1
ATOM 1691 N N . MET B 1 54 ? 0.572 -17.886 -3.506 1.00 19.88 54 MET B N 1
ATOM 1692 C CA . MET B 1 54 ? 0.059 -16.624 -4.014 1.00 21.25 54 MET B CA 1
ATOM 1693 C C . MET B 1 54 ? 0.179 -15.491 -2.984 1.00 21.40 54 MET B C 1
ATOM 1694 O O . MET B 1 54 ? 0.287 -15.735 -1.793 1.00 22.24 54 MET B O 1
ATOM 1699 N N . HIS B 1 55 ? 0.169 -14.244 -3.445 1.00 23.03 55 HIS B N 1
ATOM 1700 C CA . HIS B 1 55 ? -0.090 -13.130 -2.525 1.00 22.82 55 HIS B CA 1
ATOM 1701 C C . HIS B 1 55 ? -1.491 -13.302 -1.899 1.00 24.33 55 HIS B C 1
ATOM 1702 O O . HIS B 1 55 ? -2.340 -13.966 -2.468 1.00 24.42 55 HIS B O 1
ATOM 1709 N N . PRO B 1 56 ? -1.731 -12.726 -0.709 1.00 24.41 56 PRO B N 1
ATOM 1710 C CA . PRO B 1 56 ? -3.045 -12.831 -0.085 1.00 24.55 56 PRO B CA 1
ATOM 1711 C C . PRO B 1 56 ? -4.192 -12.457 -1.016 1.00 25.18 56 PRO B C 1
ATOM 1712 O O . PRO B 1 56 ? -4.043 -11.518 -1.832 1.00 25.17 56 PRO B O 1
ATOM 1716 N N . ASP B 1 57 ? -5.295 -13.201 -0.950 1.00 26.39 57 ASP B N 1
ATOM 1717 C CA . ASP B 1 57 ? -6.484 -12.929 -1.784 1.00 29.07 57 ASP B CA 1
ATOM 1718 C C . ASP B 1 57 ? -7.320 -11.834 -1.132 1.00 29.89 57 ASP B C 1
ATOM 1719 O O . ASP B 1 57 ? -6.863 -11.232 -0.140 1.00 29.90 57 ASP B O 1
ATOM 1724 N N . ALA B 1 58 ? -8.529 -11.593 -1.654 1.00 30.28 58 ALA B N 1
ATOM 1725 C CA . ALA B 1 58 ? -9.418 -10.527 -1.128 1.00 32.24 58 ALA B CA 1
ATOM 1726 C C . ALA B 1 58 ? -9.918 -10.732 0.310 1.00 32.56 58 ALA B C 1
ATOM 1727 O O . ALA B 1 58 ? -10.348 -9.772 0.950 1.00 33.43 58 ALA B O 1
ATOM 1729 N N . ASP B 1 59 ? -9.861 -11.966 0.803 1.00 33.00 59 ASP B N 1
ATOM 1730 C CA . ASP B 1 59 ? -10.166 -12.283 2.205 1.00 32.68 59 ASP B CA 1
ATOM 1731 C C . ASP B 1 59 ? -8.907 -12.325 3.065 1.00 31.76 59 ASP B C 1
ATOM 1732 O O . ASP B 1 59 ? -8.966 -12.648 4.247 1.00 31.62 59 ASP B O 1
ATOM 1737 N N . GLY B 1 60 ? -7.763 -12.041 2.460 1.00 30.27 60 GLY B N 1
ATOM 1738 C CA . GLY B 1 60 ? -6.502 -12.069 3.158 1.00 29.22 60 GLY B CA 1
ATOM 1739 C C . GLY B 1 60 ? -5.947 -13.458 3.343 1.00 29.16 60 GLY B C 1
ATOM 1740 O O . GLY B 1 60 ? -5.032 -13.641 4.101 1.00 29.21 60 GLY B O 1
ATOM 1741 N N . LYS B 1 61 ? -6.484 -14.427 2.611 1.00 28.68 61 LYS B N 1
ATOM 1742 C CA . LYS B 1 61 ? -6.032 -15.822 2.685 1.00 28.75 61 LYS B CA 1
ATOM 1743 C C . LYS B 1 61 ? -4.909 -16.086 1.688 1.00 26.48 61 LYS B C 1
ATOM 1744 O O . LYS B 1 61 ? -4.951 -15.616 0.545 1.00 25.15 61 LYS B O 1
ATOM 1750 N N . VAL B 1 62 ? -3.920 -16.846 2.140 1.00 25.04 62 VAL B N 1
ATOM 1751 C CA . VAL B 1 62 ? -2.832 -17.340 1.281 1.00 25.17 62 VAL B CA 1
ATOM 1752 C C . VAL B 1 62 ? -3.143 -18.748 0.731 1.00 25.04 62 VAL B C 1
ATOM 1753 O O . VAL B 1 62 ? -3.351 -19.704 1.496 1.00 24.12 62 VAL B O 1
ATOM 1757 N N . TRP B 1 63 ? -3.203 -18.860 -0.599 1.00 25.23 63 TRP B N 1
ATOM 1758 C CA . TRP B 1 63 ? -3.328 -20.167 -1.274 1.00 25.10 63 TRP B CA 1
ATOM 1759 C C . TRP B 1 63 ? -1.932 -20.618 -1.673 1.00 24.52 63 TRP B C 1
ATOM 1760 O O . TRP B 1 63 ? -1.186 -19.865 -2.304 1.00 23.33 63 TRP B O 1
ATOM 1771 N N . SER B 1 64 ? -1.582 -21.843 -1.295 1.00 24.39 64 SER B N 1
ATOM 1772 C CA . SER B 1 64 ? -0.273 -22.419 -1.607 1.00 24.64 64 SER B CA 1
ATOM 1773 C C . SER B 1 64 ? -0.479 -23.895 -1.902 1.00 24.29 64 SER B C 1
ATOM 1774 O O . SER B 1 64 ? -1.218 -24.584 -1.182 1.00 24.65 64 SER B O 1
ATOM 1777 N N . TRP B 1 65 ? 0.160 -24.369 -2.962 1.00 22.80 65 TRP B N 1
ATOM 1778 C CA . TRP B 1 65 ? -0.009 -25.747 -3.369 1.00 22.88 65 TRP B CA 1
ATOM 1779 C C . TRP B 1 65 ? 1.157 -26.224 -4.224 1.00 22.51 65 TRP B C 1
ATOM 1780 O O . TRP B 1 65 ? 1.920 -25.434 -4.776 1.00 21.48 65 TRP B O 1
ATOM 1791 N N . VAL B 1 66 ? 1.239 -27.534 -4.379 1.00 22.38 66 VAL B N 1
ATOM 1792 C CA . VAL B 1 66 ? 2.201 -28.164 -5.239 1.00 23.16 66 VAL B CA 1
ATOM 1793 C C . VAL B 1 66 ? 1.481 -28.667 -6.502 1.00 23.49 66 VAL B C 1
ATOM 1794 O O . VAL B 1 66 ? 0.379 -29.272 -6.462 1.00 22.56 66 VAL B O 1
ATOM 1798 N N . SER B 1 67 ? 2.097 -28.364 -7.634 1.00 23.83 67 SER B N 1
ATOM 1799 C CA . SER B 1 67 ? 1.572 -28.788 -8.906 1.00 24.42 67 SER B CA 1
ATOM 1800 C C . SER B 1 67 ? 2.644 -29.553 -9.653 1.00 24.05 67 SER B C 1
ATOM 1801 O O . SER B 1 67 ? 3.827 -29.410 -9.363 1.00 22.24 67 SER B O 1
ATOM 1804 N N . GLU B 1 68 ? 2.217 -30.392 -10.597 1.00 24.53 68 GLU B N 1
ATOM 1805 C CA . GLU B 1 68 ? 3.174 -31.045 -11.508 1.00 25.98 68 GLU B CA 1
ATOM 1806 C C . GLU B 1 68 ? 2.831 -30.615 -12.904 1.00 25.44 68 GLU B C 1
ATOM 1807 O O . GLU B 1 68 ? 1.652 -30.497 -13.261 1.00 25.45 68 GLU B O 1
ATOM 1813 N N . ARG B 1 69 ? 3.836 -30.340 -13.709 1.00 26.03 69 ARG B N 1
ATOM 1814 C CA . ARG B 1 69 ? 3.482 -29.938 -15.078 1.00 26.86 69 ARG B CA 1
ATOM 1815 C C . ARG B 1 69 ? 4.390 -30.583 -16.090 1.00 26.56 69 ARG B C 1
ATOM 1816 O O . ARG B 1 69 ? 5.520 -30.924 -15.792 1.00 26.06 69 ARG B O 1
ATOM 1824 N N . VAL B 1 70 ? 3.851 -30.796 -17.284 1.00 26.97 70 VAL B N 1
ATOM 1825 C CA . VAL B 1 70 ? 4.611 -31.418 -18.350 1.00 26.96 70 VAL B CA 1
ATOM 1826 C C . VAL B 1 70 ? 4.487 -30.477 -19.542 1.00 26.01 70 VAL B C 1
ATOM 1827 O O . VAL B 1 70 ? 3.392 -30.266 -20.049 1.00 26.78 70 VAL B O 1
ATOM 1831 N N . ALA B 1 71 ? 5.601 -29.876 -19.939 1.00 25.29 71 ALA B N 1
ATOM 1832 C CA . ALA B 1 71 ? 5.608 -28.944 -21.072 1.00 25.18 71 ALA B CA 1
ATOM 1833 C C . ALA B 1 71 ? 6.213 -29.673 -22.258 1.00 25.52 71 ALA B C 1
ATOM 1834 O O . ALA B 1 71 ? 7.297 -30.225 -22.141 1.00 26.05 71 ALA B O 1
ATOM 1836 N N . ASP B 1 72 ? 5.496 -29.702 -23.385 1.00 23.90 72 ASP B N 1
ATOM 1837 C CA . ASP B 1 72 ? 5.939 -30.433 -24.585 1.00 24.74 72 ASP B CA 1
ATOM 1838 C C . ASP B 1 72 ? 6.207 -29.392 -25.664 1.00 24.45 72 ASP B C 1
ATOM 1839 O O . ASP B 1 72 ? 5.274 -28.848 -26.208 1.00 25.05 72 ASP B O 1
ATOM 1844 N N . PRO B 1 73 ? 7.488 -29.088 -25.934 1.00 24.67 73 PRO B N 1
ATOM 1845 C CA . PRO B 1 73 ? 7.840 -28.031 -26.884 1.00 25.79 73 PRO B CA 1
ATOM 1846 C C . PRO B 1 73 ? 7.561 -28.403 -28.334 1.00 26.33 73 PRO B C 1
ATOM 1847 O O . PRO B 1 73 ? 7.538 -27.519 -29.180 1.00 27.47 73 PRO B O 1
ATOM 1851 N N . VAL B 1 74 ? 7.363 -29.678 -28.620 1.00 26.25 74 VAL B N 1
ATOM 1852 C CA . VAL B 1 74 ? 7.055 -30.081 -30.012 1.00 26.78 74 VAL B CA 1
ATOM 1853 C C . VAL B 1 74 ? 5.635 -29.718 -30.372 1.00 26.24 74 VAL B C 1
ATOM 1854 O O . VAL B 1 74 ? 5.388 -29.132 -31.429 1.00 27.43 74 VAL B O 1
ATOM 1858 N N . THR B 1 75 ? 4.687 -30.050 -29.496 1.00 25.21 75 THR B N 1
ATOM 1859 C CA . THR B 1 75 ? 3.313 -29.661 -29.726 1.00 23.36 75 THR B CA 1
ATOM 1860 C C . THR B 1 75 ? 2.980 -28.291 -29.145 1.00 22.79 75 THR B C 1
ATOM 1861 O O . THR B 1 75 ? 1.877 -27.793 -29.378 1.00 21.25 75 THR B O 1
ATOM 1865 N N . ARG B 1 76 ? 3.930 -27.702 -28.412 1.00 21.59 76 ARG B N 1
ATOM 1866 C CA . ARG B 1 76 ? 3.737 -26.402 -27.738 1.00 21.38 76 ARG B CA 1
ATOM 1867 C C . ARG B 1 76 ? 2.499 -26.450 -26.852 1.00 21.14 76 ARG B C 1
ATOM 1868 O O . ARG B 1 76 ? 1.629 -25.597 -26.964 1.00 19.97 76 ARG B O 1
ATOM 1876 N N . THR B 1 77 ? 2.430 -27.447 -25.969 1.00 21.26 77 THR B N 1
ATOM 1877 C CA . THR B 1 77 ? 1.306 -27.539 -25.031 1.00 20.50 77 THR B CA 1
ATOM 1878 C C . THR B 1 77 ? 1.899 -27.901 -23.680 1.00 20.61 77 THR B C 1
ATOM 1879 O O . THR B 1 77 ? 2.952 -28.506 -23.608 1.00 20.63 77 THR B O 1
ATOM 1883 N N . VAL B 1 78 ? 1.195 -27.540 -22.611 1.00 20.07 78 VAL B N 1
ATOM 1884 C CA . VAL B 1 78 ? 1.632 -27.814 -21.259 1.00 20.98 78 VAL B CA 1
ATOM 1885 C C . VAL B 1 78 ? 0.392 -28.370 -20.572 1.00 21.65 78 VAL B C 1
ATOM 1886 O O . VAL B 1 78 ? -0.715 -27.846 -20.762 1.00 21.00 78 VAL B O 1
ATOM 1890 N N . ARG B 1 79 ? 0.545 -29.432 -19.795 1.00 21.96 79 ARG B N 1
ATOM 1891 C CA . ARG B 1 79 ? -0.593 -29.891 -18.982 1.00 24.59 79 ARG B CA 1
ATOM 1892 C C . ARG B 1 79 ? -0.154 -29.806 -17.549 1.00 22.46 79 ARG B C 1
ATOM 1893 O O . ARG B 1 79 ? 1.011 -30.084 -17.254 1.00 21.50 79 ARG B O 1
ATOM 1901 N N . ALA B 1 80 ? -1.049 -29.380 -16.658 1.00 22.72 80 ALA B N 1
ATOM 1902 C CA . ALA B 1 80 ? -0.660 -29.246 -15.250 1.00 23.31 80 ALA B CA 1
ATOM 1903 C C . ALA B 1 80 ? -1.735 -29.766 -14.333 1.00 24.28 80 ALA B C 1
ATOM 1904 O O . ALA B 1 80 ? -2.919 -29.705 -14.643 1.00 23.05 80 ALA B O 1
ATOM 1906 N N . GLN B 1 81 ? -1.329 -30.330 -13.211 1.00 25.34 81 GLN B N 1
ATOM 1907 C CA . GLN B 1 81 ? -2.348 -30.768 -12.238 1.00 27.38 81 GLN B CA 1
ATOM 1908 C C . GLN B 1 81 ? -1.851 -30.513 -10.823 1.00 25.69 81 GLN B C 1
ATOM 1909 O O . GLN B 1 81 ? -0.643 -30.432 -10.601 1.00 25.09 81 GLN B O 1
ATOM 1915 N N . ARG B 1 82 ? -2.789 -30.388 -9.884 1.00 25.39 82 ARG B N 1
ATOM 1916 C CA . ARG B 1 82 ? -2.479 -30.348 -8.463 1.00 24.85 82 ARG B CA 1
ATOM 1917 C C . ARG B 1 82 ? -2.040 -31.734 -7.984 1.00 24.86 82 ARG B C 1
ATOM 1918 O O . ARG B 1 82 ? -2.648 -32.722 -8.392 1.00 24.73 82 ARG B O 1
ATOM 1926 N N . VAL B 1 83 ? -1.018 -31.791 -7.121 1.00 24.27 83 VA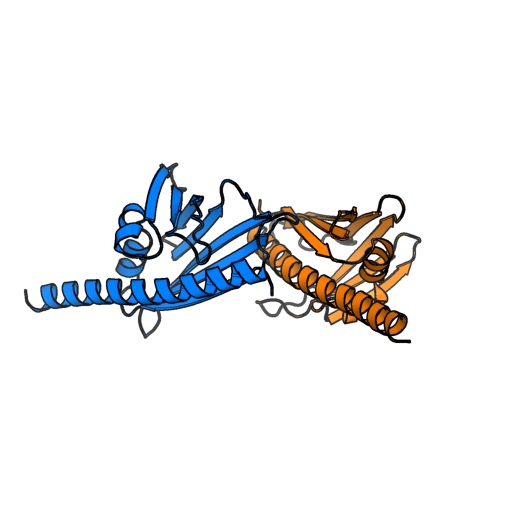L B N 1
ATOM 1927 C CA . VAL B 1 83 ? -0.539 -33.049 -6.536 1.00 25.52 83 VAL B CA 1
ATOM 1928 C C . VAL B 1 83 ? -1.533 -33.549 -5.442 1.00 26.39 83 VAL B C 1
ATOM 1929 O O . VAL B 1 83 ? -1.673 -34.762 -5.182 1.00 26.13 83 VAL B O 1
ATOM 1933 N N . GLU B 1 84 ? -2.230 -32.607 -4.814 1.00 26.72 84 GLU B N 1
ATOM 1934 C CA . GLU B 1 84 ? -3.249 -32.888 -3.834 1.00 28.11 84 GLU B CA 1
ATOM 1935 C C . GLU B 1 84 ? -4.415 -31.993 -4.195 1.00 28.50 84 GLU B C 1
ATOM 1936 O O . GLU B 1 84 ? -4.250 -30.779 -4.323 1.00 29.04 84 GLU B O 1
ATOM 1942 N N . THR B 1 85 ? -5.588 -32.586 -4.356 1.00 28.78 85 THR B N 1
ATOM 1943 C CA . THR B 1 85 ? -6.799 -31.870 -4.771 1.00 28.85 85 THR B CA 1
ATOM 1944 C C . THR B 1 85 ? -7.293 -30.796 -3.791 1.00 29.03 85 THR B C 1
ATOM 1945 O O . THR B 1 85 ? -7.802 -29.749 -4.209 1.00 28.31 85 THR B O 1
ATOM 1949 N N . GLY B 1 86 ? -7.129 -31.037 -2.491 1.00 27.69 86 GLY B N 1
ATOM 1950 C CA . GLY B 1 86 ? -7.396 -29.993 -1.496 1.00 27.08 86 GLY B CA 1
ATOM 1951 C C . GLY B 1 86 ? -8.845 -29.579 -1.510 1.00 26.42 86 GLY B C 1
ATOM 1952 O O . GLY B 1 86 ? -9.730 -30.423 -1.467 1.00 26.22 86 GLY B O 1
ATOM 1953 N N . PRO B 1 87 ? -9.108 -28.277 -1.642 1.00 25.38 87 PRO B N 1
ATOM 1954 C CA . PRO B 1 87 ? -10.503 -27.880 -1.701 1.00 24.48 87 PRO B CA 1
ATOM 1955 C C . PRO B 1 87 ? -11.221 -28.133 -3.041 1.00 23.73 87 PRO B C 1
ATOM 1956 O O . PRO B 1 87 ? -12.426 -27.866 -3.128 1.00 23.59 87 PRO B O 1
ATOM 1960 N N . PHE B 1 88 ? -10.497 -28.600 -4.066 1.00 22.16 88 PHE B N 1
ATOM 1961 C CA . PHE B 1 88 ? -11.090 -28.889 -5.361 1.00 21.94 88 PHE B CA 1
ATOM 1962 C C . PHE B 1 88 ? -11.494 -30.317 -5.470 1.00 22.03 88 PHE B C 1
ATOM 1963 O O . PHE B 1 88 ? -10.752 -31.206 -5.037 1.00 23.08 88 PHE B O 1
ATOM 1971 N N . GLN B 1 89 ? -12.635 -30.534 -6.093 1.00 23.23 89 GLN B N 1
ATOM 1972 C CA . GLN B 1 89 ? -13.002 -31.886 -6.549 1.00 24.62 89 GLN B CA 1
ATOM 1973 C C . GLN B 1 89 ? -11.987 -32.357 -7.606 1.00 24.22 89 GLN B C 1
ATOM 1974 O O . GLN B 1 89 ? -11.517 -33.523 -7.590 1.00 24.81 89 GLN B O 1
ATOM 1980 N N . TYR B 1 90 ? -11.641 -31.440 -8.519 1.00 24.30 90 TYR B N 1
ATOM 1981 C CA . TYR B 1 90 ? -10.616 -31.677 -9.539 1.00 23.66 90 TYR B CA 1
ATOM 1982 C C . TYR B 1 90 ? -10.145 -30.327 -10.027 1.00 23.26 90 TYR B C 1
ATOM 1983 O O . TYR B 1 90 ? -10.853 -29.319 -9.880 1.00 22.12 90 TYR B O 1
ATOM 1992 N N . MET B 1 91 ? -8.947 -30.315 -10.611 1.00 24.11 91 MET B N 1
ATOM 1993 C CA . MET B 1 91 ? -8.373 -29.120 -11.265 1.00 24.21 91 MET B CA 1
ATOM 1994 C C . MET B 1 91 ? -7.404 -29.532 -12.395 1.00 23.60 91 MET B C 1
ATOM 1995 O O . MET B 1 91 ? -6.344 -30.090 -12.137 1.00 25.12 91 MET B O 1
ATOM 2000 N N . ASN B 1 92 ? -7.781 -29.233 -13.633 1.00 23.41 92 ASN B N 1
ATOM 2001 C CA . ASN B 1 92 ? -6.957 -29.548 -14.811 1.00 23.89 92 ASN B CA 1
ATOM 2002 C C . ASN B 1 92 ? -6.639 -28.292 -15.578 1.00 22.07 92 ASN B C 1
ATOM 2003 O O . ASN B 1 92 ? -7.538 -27.521 -15.898 1.00 21.74 92 ASN B O 1
ATOM 2008 N N . ILE B 1 93 ? -5.368 -28.085 -15.855 1.00 21.12 93 ILE B N 1
ATOM 2009 C CA . ILE B 1 93 ? -4.929 -26.906 -16.570 1.00 19.86 93 ILE B CA 1
ATOM 2010 C C . ILE B 1 93 ? -4.175 -27.285 -17.873 1.00 20.33 93 ILE B C 1
ATOM 2011 O O . ILE B 1 93 ? -3.343 -28.186 -17.879 1.00 20.21 93 ILE B O 1
ATOM 2016 N N . VAL B 1 94 ? -4.492 -26.590 -18.962 1.00 18.94 94 VAL B N 1
ATOM 2017 C CA . VAL B 1 94 ? -3.759 -26.778 -20.200 1.00 19.40 94 VAL B CA 1
ATOM 2018 C C . VAL B 1 94 ? -3.394 -25.412 -20.753 1.00 18.77 94 VAL B C 1
ATOM 2019 O O . VAL B 1 94 ? -4.217 -24.512 -20.762 1.00 18.45 94 VAL B O 1
ATOM 2023 N N . TRP B 1 95 ? -2.153 -25.276 -21.196 1.00 18.69 95 TRP B N 1
ATOM 2024 C CA . TRP B 1 95 ? -1.708 -24.099 -21.923 1.00 19.38 95 TRP B CA 1
ATOM 2025 C C . TRP B 1 95 ? -1.399 -24.521 -23.353 1.00 20.25 95 TRP B C 1
ATOM 2026 O O . TRP B 1 95 ? -0.741 -25.564 -23.589 1.00 20.87 95 TRP B O 1
ATOM 2037 N N . GLU B 1 96 ? -1.818 -23.700 -24.309 1.00 19.93 96 GLU B N 1
ATOM 2038 C CA . GLU B 1 96 ? -1.527 -23.999 -25.700 1.00 20.30 96 GLU B CA 1
ATOM 2039 C C . GLU B 1 96 ? -0.971 -22.772 -26.339 1.00 19.39 96 GLU B C 1
ATOM 2040 O O . GLU B 1 96 ? -1.350 -21.675 -25.968 1.00 18.25 96 GLU B O 1
ATOM 2046 N N . TYR B 1 97 ? -0.118 -22.946 -27.340 1.00 18.68 97 TYR B N 1
ATOM 2047 C CA . TYR B 1 97 ? 0.477 -21.786 -28.019 1.00 17.62 97 TYR B CA 1
ATOM 2048 C C . TYR B 1 97 ? 0.381 -21.990 -29.528 1.00 18.66 97 TYR B C 1
ATOM 2049 O O . TYR B 1 97 ? 0.391 -23.134 -30.021 1.00 18.18 97 TYR B O 1
ATOM 2058 N N . ALA B 1 98 ? 0.315 -20.887 -30.267 1.00 18.66 98 ALA B N 1
ATOM 2059 C CA . ALA B 1 98 ? 0.251 -21.001 -31.736 1.00 19.97 98 ALA B CA 1
ATOM 2060 C C . ALA B 1 98 ? 0.803 -19.736 -32.343 1.00 20.82 98 ALA B C 1
ATOM 2061 O O . ALA B 1 98 ? 0.708 -18.671 -31.740 1.00 21.02 98 ALA B O 1
ATOM 2063 N N . GLU B 1 99 ? 1.425 -19.858 -33.512 1.00 21.52 99 GLU B N 1
ATOM 2064 C CA . GLU B 1 99 ? 1.964 -18.703 -34.187 1.00 25.38 99 GLU B CA 1
ATOM 2065 C C . GLU B 1 99 ? 0.902 -18.056 -35.029 1.00 25.86 99 GLU B C 1
ATOM 2066 O O . GLU B 1 99 ? 0.115 -18.750 -35.656 1.00 25.73 99 GLU B O 1
ATOM 2072 N N . THR B 1 100 ? 0.860 -16.730 -35.038 1.00 27.09 100 THR B N 1
ATOM 2073 C CA . THR B 1 100 ? -0.100 -15.997 -35.909 1.00 27.92 100 THR B CA 1
ATOM 2074 C C . THR B 1 100 ? 0.674 -14.904 -36.616 1.00 29.28 100 THR B C 1
ATOM 2075 O O . THR B 1 100 ? 1.849 -14.695 -36.324 1.00 27.87 100 THR B O 1
ATOM 2079 N N . ALA B 1 101 ? 0.024 -14.203 -37.542 1.00 31.28 101 ALA B N 1
ATOM 2080 C CA . ALA B 1 101 ? 0.690 -13.124 -38.254 1.00 33.41 101 ALA B CA 1
ATOM 2081 C C . ALA B 1 101 ? 1.242 -12.062 -37.303 1.00 34.09 101 ALA B C 1
ATOM 2082 O O . ALA B 1 101 ? 2.308 -11.532 -37.568 1.00 35.30 101 ALA B O 1
ATOM 2084 N N . GLU B 1 102 ? 0.539 -11.797 -36.193 1.00 34.92 102 GLU B N 1
ATOM 2085 C CA . GLU B 1 102 ? 0.937 -10.773 -35.198 1.00 35.03 102 GLU B CA 1
ATOM 2086 C C . GLU B 1 102 ? 1.878 -11.207 -34.057 1.00 33.83 102 GLU B C 1
ATOM 2087 O O . GLU B 1 102 ? 2.306 -10.367 -33.265 1.00 35.04 102 GLU B O 1
ATOM 2093 N N . GLY B 1 103 ? 2.196 -12.494 -33.942 1.00 31.72 103 GLY B N 1
ATOM 2094 C CA . GLY B 1 103 ? 3.021 -12.955 -32.836 1.00 29.02 103 GLY B CA 1
ATOM 2095 C C . GLY B 1 103 ? 2.637 -14.343 -32.375 1.00 27.08 103 GLY B C 1
ATOM 2096 O O . GLY B 1 103 ? 2.357 -15.213 -33.191 1.00 27.32 103 GLY B O 1
ATOM 2097 N N . THR B 1 104 ? 2.648 -14.552 -31.063 1.00 24.40 104 THR B N 1
ATOM 2098 C CA . THR B 1 104 ? 2.353 -15.870 -30.495 1.00 22.20 104 THR B CA 1
ATOM 2099 C C . THR B 1 104 ? 1.099 -15.691 -29.676 1.00 21.93 104 THR B C 1
ATOM 2100 O O . THR B 1 104 ? 1.036 -14.788 -28.842 1.00 19.94 104 THR B O 1
ATOM 2104 N N . VAL B 1 105 ? 0.113 -16.533 -29.928 1.00 19.78 105 VAL B N 1
ATOM 2105 C CA . VAL B 1 105 ? -1.060 -16.535 -29.077 1.00 20.01 105 VAL B CA 1
ATOM 2106 C C . VAL B 1 105 ? -0.865 -17.624 -28.029 1.00 19.11 105 VAL B C 1
ATOM 2107 O O . VAL B 1 105 ? -0.443 -18.747 -28.332 1.00 19.26 105 VAL B O 1
ATOM 2111 N N . MET B 1 106 ? -1.167 -17.283 -26.784 1.00 18.07 106 MET B N 1
ATOM 2112 C CA . MET B 1 106 ? -1.066 -18.255 -25.713 1.00 18.32 106 MET B CA 1
ATOM 2113 C C . MET B 1 106 ? -2.415 -18.332 -25.080 1.00 19.02 106 MET B C 1
ATOM 2114 O O . MET B 1 106 ? -3.011 -17.276 -24.750 1.00 18.25 106 MET B O 1
ATOM 2119 N N . ARG B 1 107 ? -2.913 -19.557 -24.912 1.00 18.01 107 ARG B N 1
ATOM 2120 C CA . ARG B 1 107 ? -4.223 -19.785 -24.311 1.00 18.47 107 ARG B CA 1
ATOM 2121 C C . ARG B 1 107 ? -4.090 -20.651 -23.070 1.00 17.63 107 ARG B C 1
ATOM 2122 O O . ARG B 1 107 ? -3.415 -21.676 -23.105 1.00 18.01 107 ARG B O 1
ATOM 2130 N N . TRP B 1 108 ? -4.741 -20.243 -21.987 1.00 17.63 108 TRP B N 1
ATOM 2131 C CA . TRP B 1 108 ? -4.779 -20.971 -20.730 1.00 18.57 108 TRP B CA 1
ATOM 2132 C C . TRP B 1 108 ? -6.224 -21.433 -20.516 1.00 18.41 108 TRP B C 1
ATOM 2133 O O . TRP B 1 108 ? -7.156 -20.612 -20.523 1.00 18.47 108 TRP B O 1
ATOM 2144 N N . THR B 1 109 ? -6.424 -22.733 -20.300 1.00 18.52 109 THR B N 1
ATOM 2145 C CA . THR B 1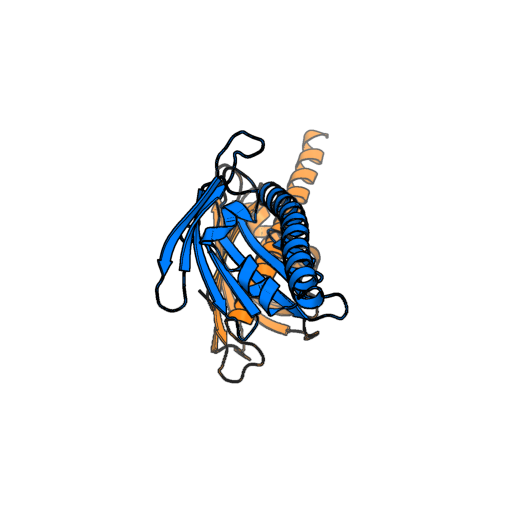 109 ? -7.748 -23.256 -19.953 1.00 19.35 109 THR B CA 1
ATOM 2146 C C . THR B 1 109 ? -7.700 -23.989 -18.633 1.00 19.17 109 THR B C 1
ATOM 2147 O O . THR B 1 109 ? -6.770 -24.758 -18.387 1.00 19.20 109 THR B O 1
ATOM 2151 N N . GLN B 1 110 ? -8.672 -23.743 -17.757 1.00 18.77 110 GLN B N 1
ATOM 2152 C CA . GLN B 1 110 ? -8.707 -24.495 -16.495 1.00 18.56 110 GLN B CA 1
ATOM 2153 C C . GLN B 1 110 ? -10.114 -25.041 -16.350 1.00 20.01 110 GLN B C 1
ATOM 2154 O O . GLN B 1 110 ? -11.104 -24.367 -16.712 1.00 19.81 110 GLN B O 1
ATOM 2160 N N . ASP B 1 111 ? -10.191 -26.268 -15.853 1.00 20.75 111 ASP B N 1
ATOM 2161 C CA . ASP B 1 111 ? -11.472 -26.904 -15.560 1.00 21.62 111 ASP B CA 1
ATOM 2162 C C . ASP B 1 111 ? -11.427 -27.394 -14.136 1.00 21.11 111 ASP B C 1
ATOM 2163 O O . ASP B 1 111 ? -10.486 -28.079 -13.767 1.00 19.96 111 ASP B O 1
ATOM 2168 N N . PHE B 1 112 ? -12.406 -26.992 -13.324 1.00 21.44 112 PHE B N 1
ATOM 2169 C CA . PHE B 1 112 ? -12.309 -27.294 -11.883 1.00 22.59 112 PHE B CA 1
ATOM 2170 C C . PHE B 1 112 ? -13.705 -27.348 -11.289 1.00 23.43 112 PHE B C 1
ATOM 2171 O O . PHE B 1 112 ? -14.696 -26.938 -11.920 1.00 22.92 112 PHE B O 1
ATOM 2179 N N . ALA B 1 113 ? -13.783 -27.851 -10.073 1.00 23.32 113 ALA B N 1
ATOM 2180 C CA . ALA B 1 113 ? -15.025 -27.738 -9.295 1.00 24.10 113 ALA B CA 1
ATOM 2181 C C . AL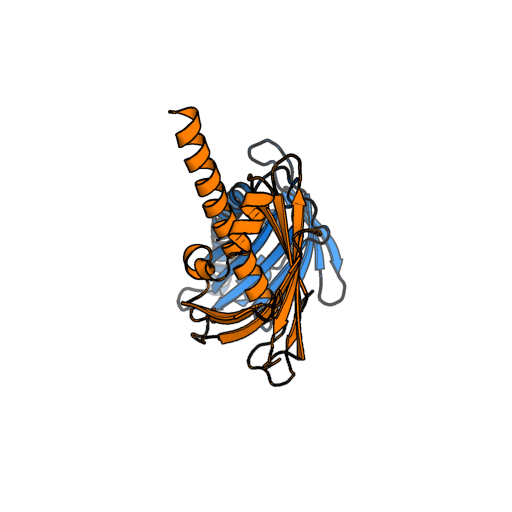A B 1 113 ? -14.562 -27.791 -7.869 1.00 23.75 113 ALA B C 1
ATOM 2182 O O . ALA B 1 113 ? -13.587 -28.464 -7.567 1.00 24.05 113 ALA B O 1
ATOM 2184 N N . MET B 1 114 ? -15.264 -27.074 -7.001 1.00 24.14 114 MET B N 1
ATOM 2185 C CA . MET B 1 114 ? -14.952 -27.057 -5.601 1.00 25.15 114 MET B CA 1
ATOM 2186 C C . MET B 1 114 ? -15.711 -28.184 -4.888 1.00 26.49 114 MET B C 1
ATOM 2187 O O . MET B 1 114 ? -16.837 -28.515 -5.233 1.00 26.62 114 MET B O 1
ATOM 2192 N N . LYS B 1 115 ? -15.059 -28.746 -3.886 1.00 28.56 115 LYS B N 1
ATOM 2193 C CA . LYS B 1 115 ? -15.665 -29.739 -2.997 1.00 29.54 115 LYS B CA 1
ATOM 2194 C C . LYS B 1 115 ? -16.794 -29.113 -2.231 1.00 30.80 115 LYS B C 1
ATOM 2195 O O . LYS B 1 115 ? -16.773 -27.899 -1.939 1.00 30.85 115 LYS B O 1
ATOM 2201 N N . PRO B 1 116 ? -17.799 -29.923 -1.884 1.00 32.81 116 PRO B N 1
ATOM 2202 C CA . PRO B 1 116 ? -18.962 -29.339 -1.218 1.00 34.31 116 PRO B CA 1
ATOM 2203 C C . PRO B 1 116 ? -18.624 -28.592 0.102 1.00 35.28 116 PRO B C 1
ATOM 2204 O O . PRO B 1 116 ? -19.327 -27.638 0.465 1.00 36.00 116 PRO B O 1
ATOM 2208 N N . ASP B 1 117 ? -17.529 -28.961 0.762 1.00 36.63 117 ASP B N 1
ATOM 2209 C CA . ASP B 1 117 ? -17.125 -28.293 2.002 1.00 37.74 117 ASP B CA 1
ATOM 2210 C C . ASP B 1 117 ? -15.971 -27.257 1.863 1.00 37.22 117 ASP B C 1
ATOM 2211 O O . ASP B 1 117 ? -15.391 -26.820 2.874 1.00 36.87 117 ASP B O 1
ATOM 2216 N N . ALA B 1 118 ? -15.647 -26.846 0.630 1.00 35.63 118 ALA B N 1
ATOM 2217 C CA . ALA B 1 118 ? -14.563 -25.884 0.415 1.00 34.88 118 ALA B CA 1
ATOM 2218 C C . ALA B 1 118 ? -14.935 -24.482 0.962 1.00 34.58 118 ALA B C 1
ATOM 2219 O O . ALA B 1 118 ? -16.121 -24.141 1.040 1.00 35.12 118 ALA B O 1
ATOM 2221 N N . PRO B 1 119 ? -13.937 -23.647 1.308 1.00 34.30 119 PRO B N 1
ATOM 2222 C CA . PRO B 1 119 ? -14.325 -22.321 1.834 1.00 34.66 119 PRO B CA 1
ATOM 2223 C C . PRO B 1 119 ? -14.913 -21.372 0.769 1.00 34.26 119 PRO B C 1
ATOM 2224 O O . PRO B 1 119 ? -15.529 -20.365 1.115 1.00 34.34 119 PRO B O 1
ATOM 2228 N N . VAL B 1 120 ? -14.701 -21.663 -0.513 1.00 32.85 120 VAL B N 1
ATOM 2229 C CA . VAL B 1 120 ? -15.228 -20.812 -1.581 1.00 31.94 120 VAL B CA 1
ATOM 2230 C C . VAL B 1 120 ? -15.991 -21.661 -2.579 1.00 31.83 120 VAL B C 1
ATOM 2231 O O . VAL B 1 120 ? -15.809 -22.892 -2.594 1.00 30.83 120 VAL B O 1
ATOM 2235 N N . ASP B 1 121 ? -16.830 -21.025 -3.407 1.00 30.99 121 ASP B N 1
ATOM 2236 C CA . ASP B 1 121 ? -17.618 -21.763 -4.404 1.00 31.23 121 ASP B CA 1
ATOM 2237 C C . ASP B 1 121 ? -17.086 -21.601 -5.838 1.00 29.76 121 ASP B C 1
ATOM 2238 O O . ASP B 1 121 ? -16.191 -20.785 -6.076 1.00 28.53 121 ASP B O 1
ATOM 2243 N N . ASP B 1 122 ? -17.646 -22.372 -6.769 1.00 28.95 122 ASP B N 1
ATOM 2244 C CA . ASP B 1 122 ? -17.240 -22.325 -8.203 1.00 27.30 122 ASP B CA 1
ATOM 2245 C C . ASP B 1 122 ? -17.257 -20.927 -8.828 1.00 27.50 122 ASP B C 1
ATOM 2246 O O . ASP B 1 122 ? -16.304 -20.534 -9.504 1.00 27.29 122 ASP B O 1
ATOM 2251 N N . ALA B 1 123 ? -18.318 -20.168 -8.606 1.00 27.38 123 ALA B N 1
ATOM 2252 C CA . ALA B 1 123 ? -18.374 -18.806 -9.157 1.00 27.78 123 ALA B CA 1
ATOM 2253 C C . ALA B 1 123 ? -17.254 -17.932 -8.613 1.00 27.86 123 ALA B C 1
ATOM 2254 O O . ALA B 1 123 ? -16.589 -17.208 -9.379 1.00 27.46 123 ALA B O 1
ATOM 2256 N N . TRP B 1 124 ? -17.048 -17.998 -7.302 1.00 27.32 124 TRP B N 1
ATOM 2257 C CA . TRP B 1 124 ? -15.945 -17.267 -6.662 1.00 27.23 124 TRP B CA 1
ATOM 2258 C C . TRP B 1 124 ? -14.577 -17.612 -7.285 1.00 26.49 124 TRP B C 1
ATOM 2259 O O . TRP B 1 124 ? -13.784 -16.709 -7.614 1.00 25.02 124 TRP B O 1
ATOM 2270 N N . MET B 1 125 ? -14.321 -18.912 -7.447 1.00 25.08 125 MET B N 1
ATOM 2271 C CA . MET B 1 125 ? -13.049 -19.376 -7.982 1.00 25.25 125 MET B CA 1
ATOM 2272 C C . MET B 1 125 ? -12.900 -18.991 -9.455 1.00 24.31 125 MET B C 1
ATOM 2273 O O . MET B 1 125 ? -11.821 -18.608 -9.893 1.00 23.25 125 MET B O 1
ATOM 2278 N N . THR B 1 126 ? -13.984 -19.098 -10.221 1.00 23.51 126 THR B N 1
ATOM 2279 C CA . THR B 1 126 ? -13.948 -18.763 -11.632 1.00 24.14 126 THR B CA 1
ATOM 2280 C C . THR B 1 126 ? -13.642 -17.279 -11.800 1.00 24.64 126 THR B C 1
ATOM 2281 O O . THR B 1 126 ? -12.786 -16.890 -12.633 1.00 23.78 126 THR B O 1
ATOM 2285 N N . ASP B 1 127 ? -14.318 -16.446 -11.010 1.00 24.57 127 ASP B N 1
ATOM 2286 C CA . ASP B 1 127 ? -14.056 -14.999 -11.090 1.00 25.69 127 ASP B CA 1
ATOM 2287 C C . ASP B 1 127 ? -12.579 -14.666 -10.814 1.00 24.50 127 ASP B C 1
ATOM 2288 O O . ASP B 1 127 ? -11.973 -13.881 -11.557 1.00 24.97 127 ASP B O 1
ATOM 2293 N N . ASN B 1 128 ? -12.015 -15.235 -9.754 1.00 23.50 128 ASN B N 1
ATOM 2294 C CA . ASN B 1 128 ? -10.622 -15.008 -9.388 1.00 23.08 128 ASN B CA 1
ATOM 2295 C C . ASN B 1 128 ? -9.660 -15.492 -10.458 1.00 22.85 128 ASN B C 1
ATOM 2296 O O . ASN B 1 128 ? -8.762 -14.753 -10.845 1.00 22.45 128 ASN B O 1
ATOM 2301 N N . ILE B 1 129 ? -9.839 -16.733 -10.917 1.00 20.56 129 ILE B N 1
ATOM 2302 C CA . ILE B 1 129 ? -9.013 -17.271 -12.008 1.00 20.32 129 ILE B CA 1
ATOM 2303 C C . ILE B 1 129 ? -9.094 -16.381 -13.267 1.00 19.69 129 ILE B C 1
ATOM 2304 O O . ILE B 1 129 ? -8.044 -15.994 -13.843 1.00 19.54 129 ILE B O 1
ATOM 2309 N N . ASN B 1 130 ? -10.299 -15.970 -13.665 1.00 19.24 130 ASN B N 1
ATOM 2310 C CA . ASN B 1 130 ? -10.383 -15.130 -14.868 1.00 19.04 130 ASN B CA 1
ATOM 2311 C C . ASN B 1 130 ? -9.643 -13.808 -14.671 1.00 19.51 130 ASN B C 1
ATOM 2312 O O . ASN B 1 130 ? -8.825 -13.416 -15.500 1.00 19.07 130 ASN B O 1
ATOM 2317 N N . ARG B 1 131 ? -9.906 -13.143 -13.544 1.00 20.03 131 ARG B N 1
ATOM 2318 C CA . ARG B 1 131 ? -9.264 -11.851 -13.257 1.00 20.91 131 ARG B CA 1
ATOM 2319 C C . ARG B 1 131 ? -7.786 -11.954 -13.120 1.00 21.27 131 ARG B C 1
ATOM 2320 O O . ARG B 1 131 ? -7.060 -11.124 -13.670 1.00 21.73 131 ARG B O 1
ATOM 2328 N N . ASN B 1 132 ? -7.330 -12.951 -12.378 1.00 20.36 132 ASN B N 1
ATOM 2329 C CA . ASN B 1 132 ? -5.904 -13.129 -12.206 1.00 21.48 132 ASN B CA 1
ATOM 2330 C C . ASN B 1 132 ? -5.254 -13.474 -13.544 1.00 21.99 132 ASN B C 1
ATOM 2331 O O . ASN B 1 132 ? -4.131 -13.023 -13.841 1.00 22.41 132 ASN B O 1
ATOM 2336 N N . SER B 1 133 ? -5.943 -14.282 -14.342 1.00 22.24 133 SER B N 1
ATOM 2337 C CA . SER B 1 133 ? -5.433 -14.627 -15.676 1.00 21.90 133 SER B CA 1
ATOM 2338 C C . SER B 1 133 ? -5.271 -13.422 -16.587 1.00 21.76 133 SER B C 1
ATOM 2339 O O . SER B 1 133 ? -4.236 -13.295 -17.235 1.00 21.63 133 SER B O 1
ATOM 2342 N N . ARG B 1 134 ? -6.258 -12.526 -16.620 1.00 22.15 134 ARG B N 1
ATOM 2343 C CA . ARG B 1 134 ? -6.143 -11.336 -17.480 1.00 22.43 134 ARG B CA 1
ATOM 2344 C C . ARG B 1 134 ? -4.955 -10.522 -17.038 1.00 23.01 134 ARG B C 1
ATOM 2345 O O . ARG B 1 134 ? -4.133 -10.108 -17.874 1.00 23.46 134 ARG B O 1
ATOM 2353 N N . THR B 1 135 ? -4.835 -10.309 -15.724 1.00 22.57 135 THR B N 1
ATOM 2354 C CA . THR B 1 135 ? -3.775 -9.450 -15.210 1.00 22.67 135 THR B CA 1
ATOM 2355 C C . THR B 1 135 ? -2.413 -10.038 -15.515 1.00 21.83 135 THR B C 1
ATOM 2356 O O . THR B 1 135 ? -1.479 -9.332 -15.970 1.00 20.58 135 THR B O 1
ATOM 2360 N N . GLN B 1 136 ? -2.281 -11.334 -15.253 1.00 20.99 136 GLN B N 1
ATOM 2361 C CA . GLN B 1 136 ? -0.975 -11.987 -15.381 1.00 20.34 136 GLN B CA 1
ATOM 2362 C C . GLN B 1 136 ? -0.593 -12.102 -16.864 1.00 20.23 136 GLN B C 1
ATOM 2363 O O . GLN B 1 136 ? 0.544 -11.845 -17.246 1.00 19.86 136 GLN B O 1
ATOM 2369 N N . MET B 1 137 ? -1.562 -12.372 -17.715 1.00 20.66 137 MET B N 1
ATOM 2370 C CA . MET B 1 137 ? -1.261 -12.467 -19.165 1.00 21.63 137 MET B CA 1
ATOM 2371 C C . MET B 1 137 ? -0.790 -11.122 -19.738 1.00 22.82 137 MET B C 1
ATOM 2372 O O . MET B 1 137 ? 0.173 -11.055 -20.537 1.00 22.37 137 MET B O 1
ATOM 2377 N N . ALA B 1 138 ? -1.451 -10.050 -19.311 1.00 22.36 138 ALA B N 1
ATOM 2378 C CA . ALA B 1 138 ? -1.093 -8.703 -19.764 1.00 23.62 138 ALA B CA 1
ATOM 2379 C C . ALA B 1 138 ? 0.318 -8.337 -19.297 1.00 23.02 138 ALA B C 1
ATOM 2380 O O . ALA B 1 138 ? 1.096 -7.785 -20.057 1.00 24.51 138 ALA B O 1
ATOM 2382 N N . LEU B 1 139 ? 0.653 -8.676 -18.058 1.00 21.57 139 LEU B N 1
ATOM 2383 C CA . LEU B 1 139 ? 1.979 -8.447 -17.523 1.00 23.14 139 LEU B CA 1
ATOM 2384 C C . LEU B 1 139 ? 3.092 -9.256 -18.226 1.00 22.68 139 LEU B C 1
ATOM 2385 O O . LEU B 1 139 ? 4.143 -8.722 -18.544 1.00 23.09 139 LEU B O 1
ATOM 2390 N N . ILE B 1 140 ? 2.867 -10.551 -18.426 1.00 21.61 140 ILE B N 1
ATOM 2391 C CA . ILE B 1 140 ? 3.781 -11.438 -19.120 1.00 20.58 140 ILE B CA 1
ATOM 2392 C C . ILE B 1 140 ? 3.985 -10.946 -20.551 1.00 21.67 140 ILE B C 1
ATOM 2393 O O . ILE B 1 140 ? 5.110 -10.901 -21.043 1.00 20.18 140 ILE B O 1
ATOM 2398 N N . ARG B 1 141 ? 2.889 -10.556 -21.191 1.00 21.39 141 ARG B N 1
ATOM 2399 C CA . ARG B 1 141 ? 2.934 -9.935 -22.525 1.00 22.79 141 ARG B CA 1
ATOM 2400 C C . ARG B 1 141 ? 3.885 -8.732 -22.517 1.00 23.66 141 ARG B C 1
ATOM 2401 O O . ARG B 1 141 ? 4.824 -8.657 -23.337 1.00 23.01 141 ARG B O 1
ATOM 2409 N N . ASP B 1 142 ? 3.658 -7.805 -21.592 1.00 24.28 142 ASP B N 1
ATOM 2410 C CA . ASP B 1 142 ? 4.459 -6.575 -21.538 1.00 26.01 142 ASP B CA 1
ATOM 2411 C C . ASP B 1 142 ? 5.921 -6.907 -21.328 1.00 25.19 142 ASP B C 1
ATOM 2412 O O . ASP B 1 142 ? 6.802 -6.350 -21.984 1.00 25.93 142 ASP B O 1
ATOM 2417 N N . ARG B 1 143 ? 6.178 -7.820 -20.404 1.00 23.65 143 ARG B N 1
ATOM 2418 C CA . ARG B 1 143 ? 7.550 -8.166 -20.044 1.00 23.63 143 ARG B CA 1
ATOM 2419 C C . ARG B 1 143 ? 8.278 -8.895 -21.161 1.00 23.48 143 ARG B C 1
ATOM 2420 O O . ARG B 1 143 ? 9.467 -8.646 -21.403 1.00 25.28 143 ARG B O 1
ATOM 2428 N N . ILE B 1 144 ? 7.571 -9.779 -21.855 1.00 22.99 144 ILE B N 1
ATOM 2429 C CA . ILE B 1 144 ? 8.177 -10.473 -22.996 1.00 23.05 144 ILE B CA 1
ATOM 2430 C C . ILE B 1 144 ? 8.412 -9.531 -24.199 1.00 22.78 144 ILE B C 1
ATOM 2431 O O . ILE B 1 144 ? 9.453 -9.618 -24.844 1.00 23.94 144 ILE B O 1
ATOM 2436 N N . GLU B 1 145 ? 7.455 -8.658 -24.485 1.00 22.70 145 GLU B N 1
ATOM 2437 C CA . GLU B 1 145 ? 7.587 -7.673 -25.569 1.00 23.85 145 GLU B CA 1
ATOM 2438 C C . GLU B 1 145 ? 8.670 -6.643 -25.269 1.00 24.87 145 GLU B C 1
ATOM 2439 O O . GLU B 1 145 ? 9.394 -6.203 -26.178 1.00 24.82 145 GLU B O 1
ATOM 2445 N N . GLN B 1 146 ? 8.815 -6.295 -23.990 1.00 25.69 146 GLN B N 1
ATOM 2446 C CA . GLN B 1 146 ? 9.907 -5.441 -23.536 1.00 28.12 146 GLN B CA 1
ATOM 2447 C C . GLN B 1 146 ? 11.251 -6.125 -23.768 1.00 28.51 146 GLN B C 1
ATOM 2448 O O . GLN B 1 146 ? 12.204 -5.508 -24.294 1.00 28.71 146 GLN B O 1
ATOM 2454 N N . ALA B 1 147 ? 11.327 -7.396 -23.379 1.00 28.42 147 ALA B N 1
ATOM 2455 C CA . ALA B 1 147 ? 12.499 -8.229 -23.619 1.00 28.90 147 ALA B CA 1
ATOM 2456 C C . ALA B 1 147 ? 12.851 -8.272 -25.106 1.00 28.47 147 ALA B C 1
ATOM 2457 O O . ALA B 1 147 ? 14.013 -8.091 -25.468 1.00 28.79 147 ALA B O 1
ATOM 2459 N N . ALA B 1 148 ? 11.850 -8.536 -25.942 1.00 28.20 148 ALA B N 1
ATOM 2460 C CA . ALA B 1 148 ? 12.010 -8.610 -27.397 1.00 28.80 148 ALA B CA 1
ATOM 2461 C C . ALA B 1 148 ? 12.471 -7.229 -27.945 1.00 29.72 148 ALA B C 1
ATOM 2462 O O . ALA B 1 148 ? 13.428 -7.132 -28.713 1.00 29.16 148 ALA B O 1
ATOM 2464 N N . GLY B 1 149 ? 11.773 -6.174 -27.529 1.00 29.87 149 GLY B N 1
ATOM 2465 C CA . GLY B 1 149 ? 12.105 -4.808 -27.928 1.00 30.27 149 GLY B CA 1
ATOM 2466 C C . GLY B 1 149 ? 13.510 -4.395 -27.540 1.00 30.73 149 GLY B C 1
ATOM 2467 O O . GLY B 1 149 ? 14.215 -3.775 -28.329 1.00 29.24 149 GLY B O 1
ATOM 2468 N N . GLU B 1 150 ? 13.923 -4.721 -26.318 1.00 31.49 150 GLU B N 1
ATOM 2469 C CA . GLU B 1 150 ? 15.261 -4.347 -25.849 1.00 34.34 150 GLU B CA 1
ATOM 2470 C C . GLU B 1 150 ? 16.381 -5.007 -26.635 1.00 34.54 150 GLU B C 1
ATOM 2471 O O . GLU B 1 150 ? 17.382 -4.354 -26.941 1.00 35.19 150 GLU B O 1
ATOM 2477 N N . ARG B 1 151 ? 16.216 -6.276 -26.996 1.00 34.83 151 ARG B N 1
ATOM 2478 C CA . ARG B 1 151 ? 17.251 -6.950 -27.808 1.00 36.00 151 ARG B CA 1
ATOM 2479 C C . ARG B 1 151 ? 17.320 -6.324 -29.192 1.00 34.90 151 ARG B C 1
ATOM 2480 O O . ARG B 1 151 ? 18.424 -6.077 -29.722 1.00 35.43 151 ARG B O 1
ATOM 2488 N N . ARG B 1 152 ? 16.142 -6.077 -29.765 1.00 32.81 152 ARG B N 1
ATOM 2489 C CA . ARG B 1 152 ? 16.001 -5.493 -31.097 1.00 32.30 152 ARG B CA 1
ATOM 2490 C C . ARG B 1 152 ? 16.691 -4.107 -31.194 1.00 31.66 152 ARG B C 1
ATOM 2491 O O . ARG B 1 152 ? 17.459 -3.813 -32.137 1.00 30.46 152 ARG B O 1
ATOM 2499 N N . THR B 1 153 ? 16.440 -3.272 -30.190 1.00 30.93 153 THR B N 1
ATOM 2500 C CA . THR B 1 153 ? 17.028 -1.944 -30.142 1.00 32.13 153 THR B CA 1
ATOM 2501 C C . THR B 1 153 ? 18.546 -2.047 -30.083 1.00 33.40 153 THR B C 1
ATOM 2502 O O . THR B 1 153 ? 19.261 -1.363 -30.828 1.00 34.76 153 THR B O 1
ATOM 2506 N N . ALA B 1 154 ? 19.021 -2.935 -29.223 1.00 34.42 154 ALA B N 1
ATOM 2507 C CA . ALA B 1 154 ? 20.444 -3.230 -29.063 1.00 35.63 154 ALA B CA 1
ATOM 2508 C C . ALA B 1 154 ? 21.131 -3.646 -30.368 1.00 36.57 154 ALA B C 1
ATOM 2509 O O . ALA B 1 154 ? 22.172 -3.063 -30.709 1.00 36.43 154 ALA B O 1
ATOM 2511 N N . SER B 1 155 ? 20.577 -4.643 -31.078 1.00 36.65 155 SER B N 1
ATOM 2512 C CA . SER B 1 155 ? 21.189 -5.095 -32.326 1.00 37.54 155 SER B CA 1
ATOM 2513 C C . SER B 1 155 ? 21.084 -4.063 -33.444 1.00 37.33 155 SER B C 1
ATOM 2514 O O . SER B 1 155 ? 22.085 -3.787 -34.111 1.00 37.39 155 SER B O 1
ATOM 2517 N N . VAL B 1 156 ? 19.895 -3.485 -33.632 1.00 36.38 156 VAL B N 1
ATOM 2518 C CA . VAL B 1 156 ? 19.696 -2.481 -34.688 1.00 36.11 156 VAL B CA 1
ATOM 2519 C C . VAL B 1 156 ? 20.554 -1.230 -34.464 1.00 36.77 156 VAL B C 1
ATOM 2520 O O . VAL B 1 156 ? 21.057 -0.656 -35.427 1.00 36.21 156 VAL B O 1
ATOM 2524 N N . LEU B 1 157 ? 20.736 -0.814 -33.209 1.00 37.69 157 LEU B N 1
ATOM 2525 C CA . LEU B 1 157 ? 21.566 0.368 -32.914 1.00 39.34 157 LEU B CA 1
ATOM 2526 C C . LEU B 1 157 ? 23.079 0.151 -32.944 1.00 40.56 157 LEU B C 1
ATOM 2527 O O . LEU B 1 157 ? 23.809 1.114 -33.143 1.00 41.29 157 LEU B O 1
ATOM 2532 N N . ALA B 1 158 ? 23.551 -1.088 -32.777 1.00 41.65 158 ALA B N 1
ATOM 2533 C CA . ALA B 1 158 ? 25.004 -1.351 -32.732 1.00 42.21 158 ALA B CA 1
ATOM 2534 C C . ALA B 1 158 ? 25.660 -1.356 -34.119 1.00 42.81 158 ALA B C 1
ATOM 2535 O O . ALA B 1 158 ? 25.139 -1.956 -35.063 1.00 42.03 158 ALA B O 1
#

InterPro domains:
  IPR005031 Coenzyme Q-binding protein COQ10, START domain [PF03364] (11-127)
  IPR023393 START-like domain superfamily [G3DSA:3.30.530.20] (1-159)

Organism: Streptomyces coelicolor (strain ATCC BAA-471 / A3(2) / M145) (NCBI:txid100226)

B-factor: mean 28.67, std 8.38, range [15.02, 67.9]

Sequence (316 aa):
MAGHTDNEITIAAPMELVWNMTNDIEKWPGLFSEYASVEVLGRDDDKVTFRLTMHPDADGKVWSWVSERVADPVTRTVRAQRVETGPFQYMNIVWEYAETAEGTVMRWTQDFAMKPDAPVDDAWMTDNINRNSRTQMALIRDRIEQAAGERRTASVLAMAGHTDNEITIAAPMELVWNMTNDIEKWPGLFSEYASVEVLGRDDDKVTFRLTMHPDADGKVWSWVSERVADPVTRTVRAQRVETGPFQYMNIVWEYAETAEGTVMRWTQDFAMKPDAPVDDAWMTDNINRNSRTQMALIRDRIEQAAGERRTASVLA

Foldseek 3Di:
DFQKDKDKDFFQFAPVLLLVVVPPQQCCVVQFVFFPHKAFPDDDPFKTKIKTWGQQDPVRDIDIFIKIKGQDVVQRKMWMWTPDQVQWPIKIKMWHWDQDPRHIMIMIMIGTFGDPPRPDGRVVVRVVCNVSVVVSNVRNSVVSNVVRVVVVCVVVVD/DQQKDKDKDFAQAAPVLLLVVVPPQQCVVVQFVFFPHKAFPDPPDPWTKIKTWGQQDPVRDIDIFIKIKHADSVQRKMKMFTPDQVQWPGKIKMWHWDADPRHIMIMIMMGTAGDPPHPDGRVVVRVCVNVSVVVSSVRNSVVSNVVVVVVVCVVVVD

Solvent-accessible surface area: 16494 Å² total; per-residue (Å²): 107,31,1,62,4,63,13,103,22,52,0,57,9,71,21,113,26,0,16,79,55,1,25,55,9,93,144,8,59,51,12,6,56,23,29,58,44,20,85,51,96,29,141,85,145,83,85,23,35,5,86,8,26,34,89,86,35,110,118,52,94,75,24,48,48,28,6,31,12,49,28,48,72,136,89,66,35,4,108,12,87,23,78,125,47,25,34,7,28,32,15,45,34,33,20,80,15,53,123,62,111,123,17,0,26,0,94,12,21,24,21,0,0,15,69,46,125,22,98,37,88,17,67,70,13,26,72,28,20,28,140,47,7,143,83,5,4,33,41,0,77,76,94,0,55,115,33,2,21,112,115,136,76,66,80,121,148,119,187,64,9,62,3,43,1,26,10,31,0,57,6,83,27,123,30,0,18,78,39,1,24,70,4,116,56,7,61,58,4,6,53,24,27,60,52,11,95,41,84,24,150,76,116,91,78,16,28,4,91,10,26,35,90,87,31,104,106,52,88,74,22,47,48,30,6,47,8,64,22,50,69,136,84,66,43,2,175,12,92,36,85,126,60,24,32,8,101,100,19,57,33,41,19,76,16,55,95,53,115,94,10,0,16,0,102,13,24,25,51,2,19,22,61,139,128,21,96,21,90,45,48,67,16,10,45,26,20,17,92,46,7,10,32,4,0,2,26,0,58,62,87,0,55,110,29,3,19,113,139,138,75,63,81,118,148,122

Secondary structure (DSSP, 8-state):
--SEEEEEEEESS-HHHHHHHHT-GGGHHHH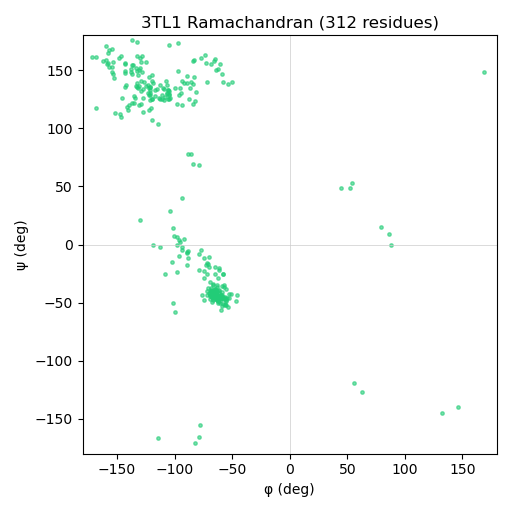-SSEEEEEEEEE-SSEEEEEEEEPP-TTSPPPEEEEEEEEETTTTEEEEEESS-TTEEEEEEEEEEEEETTEEEEEEEEEEEE-TT-SS-HHHHHHHHHHHHHHHHHHHHHHHHHHHHHHHHHHHH-/-TTEEEEEEEESS-HHHHHHHHT-GGGHHHH-SSEEEEEEEEE-SSEEEEEEEEPP-TTSPPPEEEEEEEEETTTTEEEEEESS-TTEEEEEEEEEEEEETTEEEEEEEEEEEE-TT-SS-HHHHHHHHHHHHHHHHHHHHHHHHHHHHHHHHHHHH-